Protein AF-A0A956LJT6-F1 (afdb_monomer)

Foldseek 3Di:
DDDDQVQLLQFQDWDWACDPVNPDHTDTGGNCSPVVVVVVLVVQCVVPVEAQEAEQEDFASSLLNSLLCVCVSVVRHRHPHAYFYERWQHAQFWLPAQQVVVVVVSCVVRVNLVRLVVAPPSVVCVNTVNCSQVSSCVVGVRYAYEYEFELQQQPNLCVRHVVPDPDDDSVNSSVSSVVRVVRSCVSQVVGQRYEYQYAHDDPPPSRGTCPPPDVPNSAAVVVRDTPVNLVVLSPDPDTRYYHHHDD

Radius of gyration: 18.09 Å; Cα contacts (8 Å, |Δi|>4): 466; chains: 1; bounding box: 52×36×56 Å

Secondary structure (DSSP, 8-state):
----SSSTT---EEEEE--TTSSS--EEEEE-HHHHHHHHHHHHHHH-S-EEEEEEEEETHHHHHHHHHHHHHHHHS-EEEEEEEEEES-----TTTTSHHHHHHHHHHHTTHHHHTTSTTHHHHHH-GGGHHHHHHHH-TTSEEEEE--TT--SHHHHHHTTTSTT--HHHHHHHHHHHHHHHHHHHTT-TTEEEEE----TGGGG--TTSS--TT--BGGGTB-HHHHHHHHTSSSPP--EE---

Nearest PDB structures (foldseek):
  7owl-assembly1_B  TM=3.197E-01  e=8.336E-01  Candidatus Odinarchaeum yellowstonii
  4jgb-assembly1_A  TM=2.823E-01  e=3.560E-01  Burkholderia pseudomallei K96243
  6pk5-assembly1_B  TM=3.480E-01  e=1.356E+00  Methanotorris igneus
  7owe-assembly2_C  TM=2.968E-01  e=1.000E+00  Candidatus Odinarchaeum yellowstonii
  6fvj-assembly5_E  TM=3.262E-01  e=1.063E+00  Mycobacterium tuberculosis

Structure (mmCIF, N/CA/C/O backbone):
data_AF-A0A956LJT6-F1
#
_entry.id   AF-A0A956LJT6-F1
#
loop_
_atom_site.group_PDB
_atom_site.id
_atom_site.type_symbol
_atom_site.label_atom_id
_atom_site.label_alt_id
_atom_site.label_comp_id
_atom_site.label_asym_id
_atom_site.label_entity_id
_atom_site.label_seq_id
_atom_site.pdbx_PDB_ins_code
_atom_site.Cartn_x
_atom_site.Cartn_y
_atom_site.Cartn_z
_atom_site.occupancy
_atom_site.B_iso_or_equiv
_atom_site.auth_seq_id
_atom_site.auth_comp_id
_atom_site.auth_asym_id
_atom_site.auth_atom_id
_atom_site.pdbx_PDB_model_num
ATOM 1 N N . ILE A 1 1 ? -11.716 -9.965 -3.438 1.00 90.56 1 ILE A N 1
ATOM 2 C CA . ILE A 1 1 ? -12.127 -9.956 -4.867 1.00 90.56 1 ILE A CA 1
ATOM 3 C C . ILE A 1 1 ? -11.015 -10.640 -5.659 1.00 90.56 1 ILE A C 1
ATOM 5 O O . ILE A 1 1 ? -9.868 -10.324 -5.372 1.00 90.56 1 ILE A O 1
ATOM 9 N N . PRO A 1 2 ? -11.285 -11.623 -6.543 1.00 93.81 2 PRO A N 1
ATOM 10 C CA . PRO A 1 2 ? -10.223 -12.301 -7.292 1.00 93.81 2 PRO A CA 1
ATOM 11 C C . PRO A 1 2 ? -9.382 -11.314 -8.107 1.00 93.81 2 PRO A C 1
ATOM 13 O O . PRO A 1 2 ? -9.935 -10.413 -8.73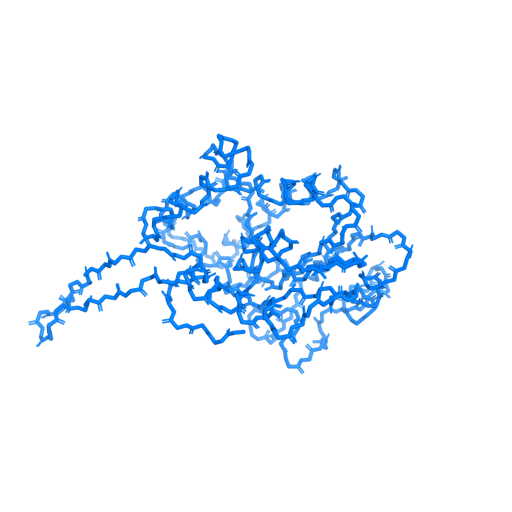6 1.00 93.81 2 PRO A O 1
ATOM 16 N N . TYR A 1 3 ? -8.063 -11.490 -8.105 1.00 95.25 3 TYR A N 1
ATOM 17 C CA . TYR A 1 3 ? -7.148 -10.641 -8.862 1.00 95.25 3 TYR A CA 1
ATOM 18 C C . TYR A 1 3 ? -6.894 -11.237 -10.250 1.00 95.25 3 TYR A C 1
ATOM 20 O O . TYR A 1 3 ? -6.279 -12.294 -10.374 1.00 95.25 3 TYR A O 1
ATOM 28 N N . CYS A 1 4 ? -7.406 -10.579 -11.291 1.00 93.75 4 CYS A N 1
ATOM 29 C CA . CYS A 1 4 ? -7.321 -11.049 -12.679 1.00 93.75 4 CYS A CA 1
ATOM 30 C C . CYS A 1 4 ? -6.911 -9.956 -13.679 1.00 93.75 4 CYS A C 1
ATOM 32 O O . CYS A 1 4 ? -6.969 -10.174 -14.884 1.00 93.75 4 CYS A O 1
ATOM 34 N N . THR A 1 5 ? -6.500 -8.784 -13.199 1.00 95.75 5 THR A N 1
ATOM 35 C CA . THR A 1 5 ? -6.320 -7.580 -14.025 1.00 95.75 5 THR A CA 1
ATOM 36 C C . THR A 1 5 ? -4.872 -7.116 -14.136 1.00 95.75 5 THR A C 1
ATOM 38 O O . THR A 1 5 ? -4.590 -6.209 -14.906 1.00 95.75 5 THR A O 1
ATOM 41 N N . GLY A 1 6 ? -3.923 -7.748 -13.432 1.00 94.88 6 GLY A N 1
ATOM 42 C CA . GLY A 1 6 ? -2.487 -7.464 -13.594 1.00 94.88 6 GLY A CA 1
ATOM 43 C C . GLY A 1 6 ? -2.064 -6.028 -13.246 1.00 94.88 6 GLY A C 1
ATOM 44 O O . GLY A 1 6 ? -0.997 -5.594 -13.663 1.00 94.88 6 GLY A O 1
ATOM 45 N N . ASP A 1 7 ? -2.913 -5.298 -12.525 1.00 96.50 7 ASP A N 1
ATOM 46 C CA . ASP A 1 7 ? -2.820 -3.866 -12.233 1.00 96.50 7 ASP A CA 1
ATOM 47 C C . ASP A 1 7 ? -3.178 -3.528 -10.780 1.00 96.50 7 ASP A C 1
ATOM 49 O O . ASP A 1 7 ? -3.655 -2.439 -10.484 1.00 96.50 7 ASP A O 1
ATOM 53 N N . VAL A 1 8 ? -3.039 -4.498 -9.873 1.00 95.75 8 VAL A N 1
ATOM 54 C CA . VAL A 1 8 ? -3.177 -4.275 -8.428 1.00 95.75 8 VAL A CA 1
ATOM 55 C C . VAL A 1 8 ? -4.590 -3.797 -8.039 1.00 95.75 8 VAL A C 1
ATOM 57 O O . VAL A 1 8 ? -4.782 -3.152 -7.021 1.00 95.75 8 VAL A O 1
ATOM 60 N N . HIS A 1 9 ? -5.614 -4.153 -8.827 1.00 97.00 9 HIS A N 1
ATOM 61 C CA . HIS A 1 9 ? -7.004 -3.692 -8.669 1.00 97.00 9 HIS A CA 1
ATOM 62 C C . HIS A 1 9 ? -7.216 -2.193 -8.937 1.00 97.00 9 HIS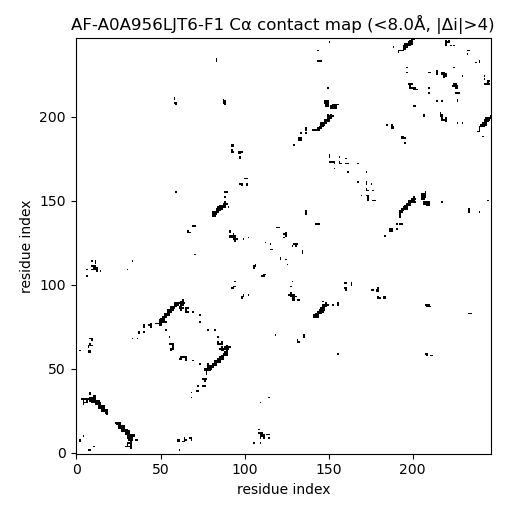 A C 1
ATOM 64 O O . HIS A 1 9 ? -8.250 -1.648 -8.554 1.00 97.00 9 HIS A O 1
ATOM 70 N N . THR A 1 10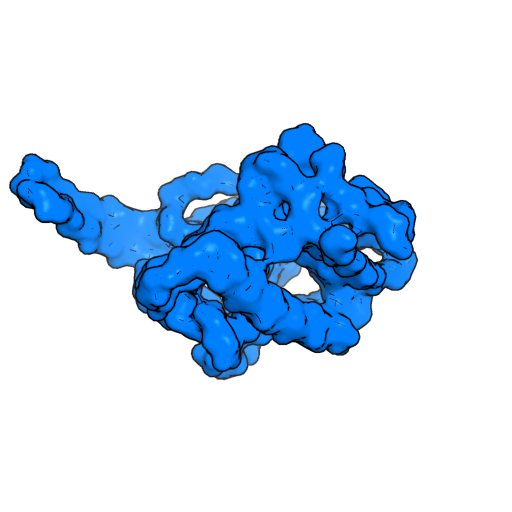 ? -6.278 -1.514 -9.596 1.00 94.25 10 THR A N 1
ATOM 71 C CA . THR A 1 10 ? -6.297 -0.050 -9.738 1.00 94.25 10 THR A CA 1
ATOM 72 C C . THR A 1 10 ? -6.055 0.424 -11.161 1.00 94.25 10 THR A C 1
ATOM 74 O O . THR A 1 10 ? -5.941 1.618 -11.364 1.00 94.25 10 THR A O 1
ATOM 77 N N . GLY A 1 11 ? -5.977 -0.456 -12.159 1.00 95.56 11 GLY A N 1
ATOM 78 C CA . GLY A 1 11 ? -5.758 -0.038 -13.543 1.00 95.56 11 GLY A CA 1
ATOM 79 C C . GLY A 1 11 ? -7.031 0.362 -14.283 1.00 95.56 11 GLY A C 1
ATOM 80 O O . GLY A 1 11 ? -8.140 -0.088 -13.965 1.00 95.56 11 GLY A O 1
ATOM 81 N N . ASN A 1 12 ? -6.836 1.201 -15.301 1.00 96.38 12 ASN A N 1
ATOM 82 C CA . ASN A 1 12 ? -7.826 1.559 -16.313 1.00 96.38 12 ASN A CA 1
ATOM 83 C C . ASN A 1 12 ? -7.145 1.752 -17.682 1.00 96.38 12 ASN A C 1
ATOM 85 O O . ASN A 1 12 ? -7.159 2.831 -18.274 1.00 96.38 12 ASN A O 1
ATOM 89 N N . ALA A 1 13 ? -6.502 0.694 -18.172 1.00 97.12 13 ALA A N 1
ATOM 90 C CA . ALA A 1 13 ? -5.755 0.694 -19.423 1.00 97.12 13 ALA A CA 1
ATOM 91 C C . ALA A 1 13 ? -6.005 -0.574 -20.250 1.00 97.12 13 ALA A C 1
ATOM 93 O O . ALA A 1 13 ? -6.296 -1.647 -19.724 1.00 97.12 13 ALA A O 1
ATOM 94 N N . ALA A 1 14 ? -5.815 -0.453 -21.561 1.00 96.12 14 ALA A N 1
ATOM 95 C CA . ALA A 1 14 ? -5.652 -1.584 -22.464 1.00 96.12 14 ALA A CA 1
ATOM 96 C C . ALA A 1 14 ? -4.222 -1.558 -23.006 1.00 96.12 14 ALA A C 1
ATOM 98 O O . ALA A 1 14 ? -3.755 -0.509 -23.455 1.00 96.12 14 ALA A O 1
ATOM 99 N N . ALA A 1 15 ? -3.538 -2.697 -22.967 1.00 95.06 15 ALA A N 1
ATOM 100 C CA . ALA A 1 15 ? -2.166 -2.830 -23.438 1.00 95.06 15 ALA A CA 1
ATOM 101 C C . ALA A 1 15 ? -2.030 -4.031 -24.376 1.00 95.06 15 ALA A C 1
ATOM 103 O O . ALA A 1 15 ? -2.687 -5.055 -24.195 1.00 95.06 15 ALA A O 1
ATOM 104 N N . THR A 1 16 ? -1.148 -3.905 -25.363 1.00 96.06 16 THR A N 1
ATOM 105 C CA . THR A 1 16 ? -0.728 -5.016 -26.219 1.00 96.06 16 THR A CA 1
ATOM 106 C C . THR A 1 16 ? 0.698 -5.397 -25.850 1.00 96.06 16 THR A C 1
ATOM 108 O O . THR A 1 16 ? 1.611 -4.579 -25.960 1.00 96.06 16 THR A O 1
ATOM 111 N N . TYR A 1 17 ? 0.886 -6.636 -25.409 1.00 93.56 17 TYR A N 1
ATOM 112 C CA . TYR A 1 17 ? 2.188 -7.204 -25.086 1.00 93.56 17 TYR A CA 1
ATOM 113 C C . TYR A 1 17 ? 2.664 -8.067 -26.244 1.00 93.56 17 TYR A C 1
ATOM 115 O O . TYR A 1 17 ? 2.064 -9.100 -26.536 1.00 93.56 17 TYR A O 1
ATOM 123 N N . ALA A 1 18 ? 3.741 -7.634 -26.896 1.00 95.19 18 ALA A N 1
ATOM 124 C CA . ALA A 1 18 ? 4.347 -8.406 -27.969 1.00 95.19 18 ALA A CA 1
ATOM 125 C C . ALA A 1 18 ? 4.894 -9.733 -27.436 1.00 95.19 18 ALA A C 1
ATOM 127 O O . ALA A 1 18 ? 5.517 -9.752 -26.369 1.00 95.19 18 ALA A O 1
ATOM 128 N N . ASP A 1 19 ? 4.696 -10.818 -28.184 1.00 92.19 19 ASP A N 1
ATOM 129 C CA . ASP A 1 19 ? 5.360 -12.079 -27.863 1.00 92.19 19 ASP A CA 1
ATOM 130 C C . ASP A 1 19 ? 6.877 -11.918 -28.074 1.00 92.19 19 ASP A C 1
ATOM 132 O O . ASP A 1 19 ? 7.310 -11.667 -29.207 1.00 92.19 19 ASP A O 1
ATOM 136 N N . PRO A 1 20 ? 7.705 -12.051 -27.020 1.00 91.25 20 PRO A N 1
ATOM 137 C CA . PRO A 1 20 ? 9.148 -11.876 -27.137 1.00 91.25 20 PRO A CA 1
ATOM 138 C C . PRO A 1 20 ? 9.796 -12.824 -28.154 1.00 91.25 20 PRO A C 1
ATOM 140 O O . PRO A 1 20 ? 10.797 -12.448 -28.768 1.00 91.25 20 PRO A O 1
ATOM 143 N N . ASP A 1 21 ? 9.226 -14.015 -28.364 1.00 93.81 21 ASP A N 1
ATOM 144 C CA . ASP A 1 21 ? 9.777 -15.012 -29.284 1.00 93.81 21 ASP A CA 1
ATOM 145 C C . ASP A 1 21 ? 9.135 -14.973 -30.686 1.00 93.81 21 ASP A C 1
ATOM 147 O O . ASP A 1 21 ? 9.594 -15.678 -31.591 1.00 93.81 21 ASP A O 1
ATOM 151 N N . MET A 1 22 ? 8.110 -14.135 -30.894 1.00 90.38 22 MET A N 1
ATOM 152 C CA . MET A 1 22 ? 7.321 -14.028 -32.135 1.00 90.38 22 MET A CA 1
ATOM 153 C C . MET A 1 22 ? 6.755 -15.376 -32.638 1.00 90.38 22 MET A C 1
ATOM 155 O O . MET A 1 22 ? 6.627 -15.599 -33.847 1.00 90.38 22 MET A O 1
ATOM 159 N N . GLN A 1 23 ? 6.464 -16.298 -31.724 1.00 95.19 23 GLN A N 1
ATOM 160 C CA . GLN A 1 23 ? 5.870 -17.610 -31.978 1.00 95.19 23 GLN A CA 1
ATOM 161 C C . GLN A 1 23 ? 4.342 -17.589 -31.853 1.00 95.19 23 GLN A C 1
ATOM 163 O O . GLN A 1 23 ? 3.660 -18.276 -32.617 1.00 95.19 23 GLN A O 1
ATOM 168 N N . ASP A 1 24 ? 3.820 -16.781 -30.937 1.00 94.12 24 ASP A N 1
ATOM 169 C CA . ASP A 1 24 ? 2.405 -16.599 -30.644 1.00 94.12 24 ASP A CA 1
ATOM 170 C C . ASP A 1 24 ? 1.942 -15.166 -30.991 1.00 94.12 24 ASP A C 1
ATOM 172 O O . ASP A 1 24 ? 2.761 -14.259 -31.163 1.00 94.12 24 ASP A O 1
ATOM 176 N N . PRO A 1 25 ? 0.626 -14.931 -31.157 1.00 94.62 25 PRO A N 1
ATOM 177 C CA . PRO A 1 25 ? 0.092 -13.583 -31.327 1.00 94.62 25 PRO A CA 1
ATOM 178 C C . PRO A 1 25 ? 0.358 -12.699 -30.105 1.00 94.62 25 PRO A C 1
ATOM 180 O O . PRO A 1 25 ? 0.320 -13.182 -28.972 1.00 94.62 25 PRO A O 1
ATOM 183 N N . ASP A 1 26 ? 0.510 -11.394 -30.339 1.00 95.44 26 ASP A N 1
ATOM 184 C CA . ASP A 1 26 ? 0.573 -10.400 -29.268 1.00 95.44 26 ASP A CA 1
ATOM 185 C C . ASP A 1 26 ? -0.639 -10.524 -28.327 1.00 95.44 26 ASP A C 1
ATOM 187 O O . ASP A 1 26 ? -1.787 -10.693 -28.756 1.00 95.44 26 ASP A O 1
ATOM 191 N N . LEU A 1 27 ? -0.381 -10.417 -27.025 1.00 94.25 27 LEU A N 1
ATOM 192 C CA . LEU A 1 27 ? -1.400 -10.489 -25.991 1.00 94.25 27 LEU A CA 1
ATOM 193 C C . LEU A 1 27 ? -2.035 -9.112 -25.791 1.00 94.25 27 LEU A C 1
ATOM 195 O O . LEU A 1 27 ? -1.437 -8.220 -25.191 1.00 94.25 27 LEU A O 1
ATOM 199 N N . GLU A 1 28 ? -3.279 -8.954 -26.234 1.00 95.38 28 GLU A N 1
ATOM 200 C CA . GLU A 1 28 ? -4.126 -7.849 -25.784 1.00 95.38 28 GLU A CA 1
ATOM 201 C C . GLU A 1 28 ? -4.627 -8.124 -24.362 1.00 95.38 28 GLU A C 1
ATOM 203 O O . GLU A 1 28 ? -5.285 -9.134 -24.099 1.00 95.38 28 GLU A O 1
ATOM 208 N N . TYR A 1 29 ? -4.326 -7.217 -23.437 1.00 95.56 29 TYR A N 1
ATOM 209 C CA . TYR A 1 29 ? -4.656 -7.354 -22.026 1.00 95.56 29 TYR A CA 1
ATOM 210 C C . TYR A 1 29 ? -5.391 -6.119 -21.500 1.00 95.56 29 TYR A C 1
ATOM 212 O O . TYR A 1 29 ? -5.070 -4.982 -21.849 1.00 95.56 29 TYR A O 1
ATOM 220 N N . GLN A 1 30 ? -6.395 -6.354 -20.652 1.00 96.56 30 GLN A N 1
ATOM 221 C CA . GLN A 1 30 ? -7.214 -5.309 -20.038 1.00 96.56 30 GLN A CA 1
ATOM 222 C C . GLN A 1 30 ? -6.831 -5.150 -18.566 1.00 96.56 30 GLN A C 1
ATOM 224 O O . GLN A 1 30 ? -7.178 -5.981 -17.722 1.00 96.56 30 GLN A O 1
ATOM 229 N N . HIS A 1 31 ? -6.151 -4.051 -18.264 1.00 97.50 31 HIS A N 1
ATOM 230 C CA . HIS A 1 31 ? -5.923 -3.569 -16.908 1.00 97.50 31 HIS A CA 1
ATOM 231 C C . HIS A 1 31 ? -7.161 -2.790 -16.462 1.00 97.50 31 HIS A C 1
ATOM 233 O O . HIS A 1 31 ? -7.229 -1.573 -16.604 1.00 97.50 31 HIS A O 1
ATOM 239 N N . ALA A 1 32 ? -8.187 -3.520 -16.022 1.00 96.69 32 ALA A N 1
ATOM 240 C CA . ALA A 1 32 ? -9.499 -2.982 -15.657 1.00 96.69 32 ALA A CA 1
ATOM 241 C C . ALA A 1 32 ? -9.808 -3.119 -14.155 1.00 96.69 32 ALA A C 1
ATOM 243 O O . ALA A 1 32 ? -10.969 -3.257 -13.763 1.00 96.69 32 ALA A O 1
ATOM 244 N N . GLY A 1 33 ? -8.777 -3.138 -13.311 1.00 97.19 33 GLY A N 1
ATOM 245 C CA . GLY A 1 33 ? -8.881 -3.343 -11.871 1.00 97.19 33 GLY A CA 1
ATOM 246 C C . GLY A 1 33 ? -9.840 -2.364 -11.205 1.00 97.19 33 GLY A C 1
ATOM 247 O O . GLY A 1 33 ? -10.753 -2.803 -10.506 1.00 97.19 33 GLY A O 1
ATOM 248 N N . HIS A 1 34 ? -9.701 -1.067 -11.492 1.00 95.50 34 HIS A N 1
ATOM 249 C CA . HIS A 1 34 ? -10.567 -0.046 -10.902 1.00 95.50 34 HIS A CA 1
ATOM 250 C C . HIS A 1 34 ? -12.024 -0.206 -11.349 1.00 95.50 34 HIS A C 1
ATOM 252 O O . HIS A 1 34 ? -12.929 -0.231 -10.520 1.00 95.50 34 HIS A O 1
ATOM 258 N N . ASN A 1 35 ? -12.266 -0.424 -12.645 1.00 95.81 35 ASN A N 1
ATOM 259 C CA . ASN A 1 35 ? -13.621 -0.640 -13.167 1.00 95.81 35 ASN A CA 1
ATOM 260 C C . ASN A 1 35 ? -14.283 -1.882 -12.546 1.00 95.81 35 ASN A C 1
ATOM 262 O O . ASN A 1 35 ? -15.471 -1.863 -12.226 1.00 95.81 35 ASN A O 1
ATOM 266 N N . ASN A 1 36 ? -13.512 -2.952 -12.326 1.00 97.31 36 ASN A N 1
ATOM 267 C CA . ASN A 1 36 ? -13.997 -4.143 -11.632 1.00 97.31 36 ASN A CA 1
ATOM 268 C C . ASN A 1 36 ? -14.344 -3.847 -10.167 1.00 97.31 36 ASN A C 1
ATOM 270 O O . ASN A 1 36 ? -15.361 -4.340 -9.679 1.00 97.31 36 ASN A O 1
ATOM 274 N N . MET A 1 37 ? -13.531 -3.045 -9.472 1.00 97.50 37 MET A N 1
ATOM 275 C CA . MET A 1 37 ? -13.822 -2.609 -8.104 1.00 97.50 37 MET A CA 1
ATOM 276 C C . MET A 1 37 ? -15.095 -1.764 -8.050 1.00 97.50 37 MET A C 1
ATOM 278 O O . MET A 1 37 ? -15.967 -2.075 -7.246 1.00 97.50 37 MET A O 1
ATOM 282 N N . MET A 1 38 ? -15.268 -0.793 -8.952 1.00 97.25 38 MET A N 1
ATOM 283 C CA . MET A 1 38 ? -16.483 0.031 -9.018 1.00 97.25 38 MET A CA 1
ATOM 284 C C . MET A 1 38 ? -17.741 -0.798 -9.298 1.00 97.25 38 MET A C 1
ATOM 286 O O . MET A 1 38 ? -18.755 -0.600 -8.640 1.00 97.25 38 MET A O 1
ATOM 290 N N . ALA A 1 39 ? -17.671 -1.799 -10.181 1.00 97.88 39 ALA A N 1
ATOM 291 C CA . ALA A 1 39 ? -18.795 -2.711 -10.409 1.00 97.88 39 ALA A CA 1
ATOM 292 C C . ALA A 1 39 ? -19.158 -3.537 -9.157 1.00 97.88 39 ALA A C 1
ATOM 294 O O . ALA A 1 39 ? -20.331 -3.836 -8.920 1.00 97.88 39 ALA A O 1
ATOM 295 N N . VAL A 1 40 ? -18.164 -3.916 -8.343 1.00 97.25 40 VAL A N 1
ATOM 296 C CA . VAL A 1 40 ? -18.410 -4.559 -7.043 1.00 97.25 40 VAL A CA 1
ATOM 297 C C . VAL A 1 40 ? -19.015 -3.564 -6.053 1.00 97.25 40 VAL A C 1
ATOM 299 O O . VAL A 1 40 ? -19.960 -3.931 -5.357 1.00 97.25 40 VAL A O 1
ATOM 302 N N . THR A 1 41 ? -18.529 -2.323 -6.012 1.00 97.31 41 THR A N 1
ATOM 303 C CA . THR A 1 41 ? -19.073 -1.250 -5.167 1.00 97.31 41 THR A CA 1
ATOM 304 C C . THR A 1 41 ? -20.537 -0.965 -5.498 1.00 97.31 41 THR A C 1
ATOM 306 O O . THR A 1 41 ? -21.365 -0.976 -4.592 1.00 97.31 41 THR A O 1
ATOM 309 N N . ASP A 1 42 ? -20.889 -0.831 -6.780 1.00 98.12 42 ASP A N 1
ATOM 310 C CA . ASP A 1 42 ? -22.273 -0.660 -7.245 1.00 98.12 42 ASP A CA 1
ATOM 311 C C . ASP A 1 42 ? -23.175 -1.808 -6.771 1.00 98.12 42 ASP A C 1
ATOM 313 O O . ASP A 1 42 ? -24.305 -1.606 -6.319 1.00 98.12 42 ASP A O 1
ATOM 317 N N . TRP A 1 43 ? -22.675 -3.043 -6.867 1.00 98.06 43 TRP A N 1
ATOM 318 C CA . TRP A 1 43 ? -23.416 -4.212 -6.410 1.00 98.06 43 TRP A CA 1
ATOM 319 C C . TRP A 1 43 ? -23.598 -4.221 -4.889 1.00 98.06 43 TRP A C 1
ATOM 321 O O . TRP A 1 43 ? -24.679 -4.578 -4.415 1.00 98.06 43 TRP A O 1
ATOM 331 N N . LEU A 1 44 ? -22.567 -3.839 -4.131 1.00 97.62 44 LEU A N 1
ATOM 332 C CA . LEU A 1 44 ? -22.618 -3.741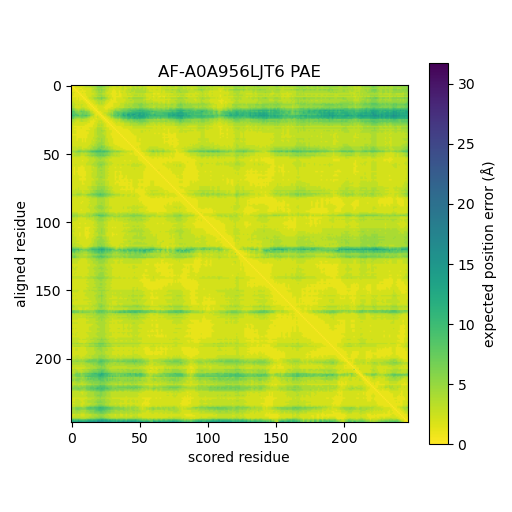 -2.673 1.00 97.62 44 LEU A CA 1
ATOM 333 C C . LEU A 1 44 ? -23.605 -2.661 -2.223 1.00 97.62 44 LEU A C 1
ATOM 335 O O . LEU A 1 44 ? -24.439 -2.959 -1.373 1.00 97.62 44 LEU A O 1
ATOM 339 N N . ASP A 1 45 ? -23.570 -1.475 -2.829 1.00 97.25 45 ASP A N 1
ATOM 340 C CA . ASP A 1 45 ? -24.487 -0.368 -2.527 1.00 97.25 45 ASP A CA 1
ATOM 341 C C . ASP A 1 45 ? -25.950 -0.769 -2.775 1.00 97.25 45 ASP A C 1
ATOM 343 O O . ASP A 1 45 ? -26.820 -0.641 -1.911 1.00 97.25 45 ASP A O 1
ATOM 347 N N . TRP A 1 46 ? -26.219 -1.397 -3.925 1.00 97.25 46 TRP A N 1
ATOM 348 C CA . TRP A 1 46 ? -27.544 -1.937 -4.226 1.00 97.25 46 TRP A CA 1
ATOM 349 C C . TRP A 1 46 ? -27.982 -3.028 -3.237 1.00 97.25 46 TRP A C 1
ATOM 351 O O . TRP A 1 46 ? -29.163 -3.136 -2.886 1.00 97.25 46 TRP A O 1
ATOM 361 N N . ARG A 1 47 ? -27.048 -3.890 -2.819 1.00 97.81 47 ARG A N 1
ATOM 362 C CA . ARG A 1 47 ? -27.346 -5.053 -1.980 1.00 97.81 47 ARG A CA 1
ATOM 363 C C . ARG A 1 47 ? -27.546 -4.685 -0.514 1.00 97.81 47 ARG A C 1
ATOM 365 O O . ARG A 1 47 ? -28.363 -5.336 0.149 1.00 97.81 47 ARG A O 1
ATOM 372 N N . PHE A 1 48 ? -26.803 -3.696 -0.031 1.00 96.75 48 PHE A N 1
ATOM 373 C CA . PHE A 1 48 ? -26.726 -3.278 1.362 1.00 96.75 48 PHE A CA 1
ATOM 374 C C . PHE A 1 48 ? -27.040 -1.782 1.469 1.00 96.75 48 PHE A C 1
ATOM 376 O O . PHE A 1 48 ? -26.129 -0.963 1.487 1.00 96.75 48 PHE A O 1
ATOM 383 N N . PRO A 1 49 ? -28.331 -1.421 1.603 1.00 94.31 49 PRO A N 1
ATOM 384 C CA . PRO A 1 49 ? -28.747 -0.023 1.719 1.00 94.31 49 PRO A CA 1
ATOM 385 C C . PRO A 1 49 ? -28.162 0.711 2.929 1.00 94.31 49 PRO A C 1
ATOM 387 O O . PRO A 1 49 ? -28.258 1.930 2.993 1.00 94.31 49 PRO A O 1
ATOM 390 N N . GLU A 1 50 ? -27.634 -0.021 3.910 1.00 97.31 50 GLU A N 1
ATOM 391 C CA . GLU A 1 50 ? -26.938 0.497 5.081 1.00 97.31 50 GLU A CA 1
ATOM 392 C C . GLU A 1 50 ? -25.837 -0.492 5.481 1.00 97.31 50 GLU A C 1
ATOM 394 O O . GLU A 1 50 ? -26.071 -1.706 5.534 1.00 97.31 50 GLU A O 1
ATOM 399 N N . ILE A 1 51 ? -24.648 0.035 5.766 1.00 97.81 51 ILE A N 1
ATOM 400 C CA . ILE A 1 51 ? -23.469 -0.720 6.183 1.00 97.81 51 ILE A CA 1
ATOM 401 C C . ILE A 1 51 ? -22.995 -0.143 7.524 1.00 97.81 51 ILE A C 1
ATOM 403 O O . ILE A 1 51 ? -22.438 0.949 7.552 1.00 97.81 51 ILE A O 1
ATOM 407 N N . PRO A 1 52 ? -23.201 -0.837 8.656 1.00 97.25 52 PRO A N 1
ATOM 408 C CA . PRO A 1 52 ? -22.760 -0.320 9.951 1.00 97.25 52 PRO A CA 1
ATOM 409 C C . PRO A 1 52 ? -21.242 -0.145 10.024 1.00 97.25 52 PRO A C 1
ATOM 411 O O . PRO A 1 52 ? -20.758 0.838 10.568 1.00 97.25 52 PRO A O 1
ATOM 414 N N . GLU A 1 53 ? -20.494 -1.082 9.443 1.00 97.69 53 GLU A N 1
ATOM 415 C CA . GLU A 1 53 ? -19.034 -1.077 9.432 1.00 97.69 53 GLU A CA 1
ATOM 416 C C . GLU A 1 53 ? -18.532 -1.594 8.087 1.00 97.69 53 GLU A C 1
ATOM 418 O O . GLU A 1 53 ? -19.058 -2.574 7.549 1.00 97.69 53 GLU A O 1
ATOM 423 N N . MET A 1 54 ? -17.504 -0.947 7.545 1.00 98.25 54 MET A N 1
ATOM 424 C CA . MET A 1 54 ? -16.838 -1.384 6.322 1.00 98.25 54 MET A CA 1
ATOM 425 C C . MET A 1 54 ? -15.429 -1.839 6.666 1.00 98.25 54 MET A C 1
ATOM 427 O O . MET A 1 54 ? -14.653 -1.045 7.170 1.00 98.25 54 MET A O 1
ATOM 431 N N . PHE A 1 55 ? -15.068 -3.080 6.349 1.00 98.50 55 PHE A N 1
ATOM 432 C CA . PHE A 1 55 ? -13.682 -3.535 6.433 1.00 98.50 55 PHE A CA 1
ATOM 433 C C . PHE A 1 55 ? -13.158 -3.866 5.042 1.00 98.50 55 PHE A C 1
ATOM 435 O O . PHE A 1 55 ? -13.677 -4.764 4.372 1.00 98.50 55 PHE A O 1
ATOM 442 N N . LEU A 1 56 ? -12.129 -3.140 4.612 1.00 98.44 56 LEU A N 1
ATOM 443 C CA . LEU A 1 56 ? -11.438 -3.374 3.355 1.00 98.44 56 LEU A CA 1
ATOM 444 C C . LEU A 1 56 ? -10.026 -3.885 3.644 1.00 98.44 56 LEU A C 1
ATOM 446 O O . LEU A 1 56 ? -9.269 -3.298 4.408 1.00 98.44 56 LEU A O 1
ATOM 450 N N . THR A 1 57 ? -9.668 -5.011 3.037 1.00 98.19 57 THR A N 1
ATOM 451 C CA . THR A 1 57 ? -8.353 -5.623 3.218 1.00 98.19 57 THR A CA 1
ATOM 452 C C . THR A 1 57 ? -7.934 -6.381 1.969 1.00 98.19 57 THR A C 1
ATOM 454 O O . THR A 1 57 ? -8.764 -6.795 1.151 1.00 98.19 57 THR A O 1
ATOM 457 N N . GLY A 1 58 ? -6.634 -6.591 1.842 1.00 97.44 58 GLY A N 1
ATOM 458 C CA . GLY A 1 58 ? -6.036 -7.477 0.867 1.00 97.44 58 GLY A CA 1
ATOM 459 C C . GLY A 1 58 ? -4.570 -7.708 1.200 1.00 97.44 58 GLY A C 1
ATOM 460 O O . GLY A 1 58 ? -3.971 -6.939 1.944 1.00 97.44 58 GLY A O 1
ATOM 461 N N . CYS A 1 59 ? -4.013 -8.774 0.632 1.00 97.12 59 CYS A N 1
ATOM 462 C CA . CYS A 1 59 ? -2.606 -9.129 0.770 1.00 97.12 59 CYS A CA 1
ATOM 463 C C . CYS A 1 59 ? -1.861 -8.831 -0.537 1.00 97.12 59 CYS A C 1
ATOM 465 O O . CYS A 1 59 ? -2.409 -9.070 -1.621 1.00 97.12 59 CYS A O 1
ATOM 467 N N . SER A 1 60 ? -0.615 -8.359 -0.454 1.00 97.69 60 SER A N 1
ATOM 468 C CA . SER A 1 60 ? 0.250 -8.098 -1.608 1.00 97.69 60 SER A CA 1
ATOM 469 C C . SER A 1 60 ? -0.347 -7.025 -2.523 1.00 97.69 60 SER A C 1
ATOM 471 O O . SER A 1 60 ? -0.744 -5.952 -2.070 1.00 97.69 60 SER A O 1
ATOM 473 N N . ALA A 1 61 ? -0.517 -7.341 -3.808 1.00 97.50 61 ALA A N 1
ATOM 474 C CA . ALA A 1 61 ? -1.269 -6.527 -4.748 1.00 97.50 61 ALA A CA 1
ATOM 475 C C . ALA A 1 61 ? -2.689 -6.178 -4.243 1.00 97.50 61 ALA A C 1
ATOM 477 O O . ALA A 1 61 ? -3.203 -5.095 -4.499 1.00 97.50 61 ALA A O 1
ATOM 478 N N . GLY A 1 62 ? -3.329 -7.065 -3.477 1.00 98.00 62 GLY A N 1
ATOM 479 C CA . GLY A 1 62 ? -4.610 -6.761 -2.843 1.00 98.00 62 GLY A CA 1
ATOM 480 C C . GLY A 1 62 ? -4.503 -5.696 -1.747 1.00 98.00 62 GLY A C 1
ATOM 481 O O . GLY A 1 62 ? -5.453 -4.945 -1.556 1.00 98.00 62 GLY A O 1
ATOM 482 N N . GLY A 1 63 ? -3.368 -5.615 -1.049 1.00 98.25 63 GLY A N 1
ATOM 483 C CA . GLY A 1 63 ? -3.104 -4.613 -0.016 1.00 98.25 63 GLY A CA 1
ATOM 484 C C . GLY A 1 63 ? -2.982 -3.215 -0.617 1.00 98.25 63 GLY A C 1
ATOM 485 O O . GLY A 1 63 ? -3.752 -2.322 -0.265 1.00 98.25 63 GLY A O 1
ATOM 486 N N . ALA A 1 64 ? -2.133 -3.049 -1.633 1.00 98.06 64 ALA A N 1
ATOM 487 C CA . ALA A 1 64 ? -2.028 -1.783 -2.362 1.00 98.06 64 ALA A CA 1
ATOM 488 C C . ALA A 1 64 ? -3.360 -1.401 -3.031 1.00 98.06 64 ALA A C 1
ATOM 490 O O . ALA A 1 64 ? -3.813 -0.261 -2.928 1.00 98.06 64 ALA A O 1
ATOM 491 N N . GLY A 1 65 ? -4.045 -2.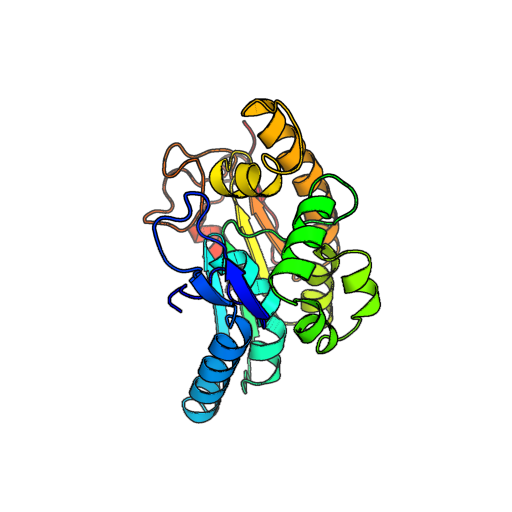376 -3.638 1.00 97.69 65 GLY A N 1
ATOM 492 C CA . GLY A 1 65 ? -5.365 -2.172 -4.228 1.00 97.69 65 GLY A CA 1
ATOM 493 C C . GLY A 1 65 ? -6.428 -1.749 -3.218 1.00 97.69 65 GLY A C 1
ATOM 494 O O . GLY A 1 65 ? -7.295 -0.943 -3.555 1.00 97.69 65 GLY A O 1
ATOM 495 N N . SER A 1 66 ? -6.356 -2.257 -1.984 1.00 98.12 66 SER A N 1
ATOM 496 C CA . SER A 1 66 ? -7.272 -1.881 -0.906 1.00 98.12 66 SER A CA 1
ATOM 497 C C . SER A 1 66 ? -7.118 -0.412 -0.516 1.00 98.12 66 SER A C 1
ATOM 499 O O . SER A 1 66 ? -8.124 0.283 -0.422 1.00 98.12 66 SER A O 1
ATOM 501 N N . LEU A 1 67 ? -5.883 0.085 -0.394 1.00 98.12 67 LEU A N 1
ATOM 502 C CA . LEU A 1 67 ? -5.610 1.488 -0.083 1.00 98.12 67 LEU A CA 1
ATOM 503 C C . LEU A 1 67 ? -6.104 2.419 -1.198 1.00 98.12 67 LEU A C 1
ATOM 505 O O . LEU A 1 67 ? -6.870 3.342 -0.937 1.00 98.12 67 LEU A O 1
ATOM 509 N N . VAL A 1 68 ? -5.736 2.141 -2.454 1.00 96.62 68 VAL A N 1
ATOM 510 C CA . VAL A 1 68 ? -6.102 3.008 -3.590 1.00 96.62 68 VAL A CA 1
ATOM 511 C C . VAL A 1 68 ? -7.612 3.048 -3.823 1.00 96.62 68 VAL A C 1
ATOM 513 O O . VAL A 1 68 ? -8.156 4.092 -4.175 1.00 96.62 68 VAL A O 1
ATOM 516 N N . ASN A 1 69 ? -8.310 1.926 -3.627 1.00 97.62 69 ASN A N 1
ATOM 517 C CA . ASN A 1 69 ? -9.757 1.882 -3.828 1.00 97.62 69 ASN A CA 1
ATOM 518 C C . ASN A 1 69 ? -10.567 2.332 -2.599 1.00 97.62 69 ASN A C 1
ATOM 520 O O . ASN A 1 69 ? -11.783 2.487 -2.721 1.00 97.62 69 ASN A O 1
ATOM 524 N N . TYR A 1 70 ? -9.934 2.559 -1.440 1.00 98.44 70 TYR A N 1
ATOM 525 C CA . TYR A 1 70 ? -10.635 2.851 -0.187 1.00 98.44 70 TYR A CA 1
ATOM 526 C C . TYR A 1 70 ? -11.576 4.051 -0.311 1.00 98.44 70 TYR A C 1
ATOM 528 O O . TYR A 1 70 ? -12.753 3.936 0.027 1.00 98.44 70 TYR A O 1
ATOM 536 N N . TYR A 1 71 ? -11.091 5.164 -0.877 1.00 97.88 71 TYR A N 1
ATOM 537 C CA . TYR A 1 71 ? -11.887 6.377 -1.084 1.00 97.88 71 TYR A CA 1
ATOM 538 C C . TYR A 1 71 ? -13.184 6.111 -1.841 1.00 97.88 71 TYR A C 1
ATOM 540 O O . TYR A 1 71 ? -14.254 6.541 -1.415 1.00 97.88 71 TYR A O 1
ATOM 548 N N . PHE A 1 72 ? -13.101 5.379 -2.952 1.00 97.50 72 PHE A N 1
ATOM 549 C CA . PHE A 1 72 ? -14.253 5.134 -3.812 1.00 97.50 72 PHE A CA 1
ATOM 550 C C . PHE A 1 72 ? -15.308 4.285 -3.104 1.00 97.50 72 PHE A C 1
ATOM 552 O O . PHE A 1 72 ? -16.490 4.621 -3.138 1.00 97.50 72 PHE A O 1
ATOM 559 N N . LEU A 1 73 ? -14.884 3.220 -2.414 1.00 97.88 73 LEU A N 1
ATOM 560 C CA . LEU A 1 73 ? -15.799 2.370 -1.654 1.00 97.88 73 LEU A CA 1
ATOM 561 C C . LEU A 1 73 ? -16.415 3.145 -0.489 1.00 97.88 73 LEU A C 1
ATOM 563 O O . LEU A 1 73 ? -17.634 3.137 -0.326 1.00 97.88 73 LEU A O 1
ATOM 567 N N . ARG A 1 74 ? -15.588 3.845 0.293 1.00 98.00 74 ARG A N 1
ATOM 568 C CA . ARG A 1 74 ? -16.030 4.572 1.485 1.00 98.00 74 ARG A CA 1
ATOM 569 C C . ARG A 1 74 ? -16.978 5.728 1.167 1.00 98.00 74 ARG A C 1
ATOM 571 O O . ARG A 1 74 ? -17.877 5.991 1.965 1.00 98.00 74 ARG A O 1
ATOM 578 N N . SER A 1 75 ? -16.773 6.394 0.028 1.00 97.19 75 SER A N 1
ATOM 579 C CA . SER A 1 75 ? -17.583 7.535 -0.424 1.00 97.19 75 SER A CA 1
ATOM 580 C C . SER A 1 75 ? -18.896 7.117 -1.077 1.00 97.19 75 SER A C 1
ATOM 582 O O . SER A 1 75 ? -19.873 7.860 -1.018 1.00 97.19 75 SER A O 1
ATOM 584 N N . GLN A 1 76 ? -18.919 5.959 -1.741 1.00 97.38 76 GLN A N 1
ATOM 585 C CA . GLN A 1 76 ? -20.103 5.495 -2.459 1.00 97.38 76 GLN A CA 1
ATOM 586 C C . GLN A 1 76 ? -21.042 4.676 -1.573 1.00 97.38 76 GLN A C 1
ATOM 588 O O . GLN A 1 76 ? -22.256 4.834 -1.670 1.00 97.38 76 GLN A O 1
ATOM 593 N N . LEU A 1 77 ? -20.501 3.790 -0.736 1.00 98.12 77 LEU A N 1
ATOM 594 C CA . LEU A 1 77 ? -21.310 2.928 0.116 1.00 98.12 77 LEU A CA 1
ATOM 595 C C . LEU A 1 77 ? -21.934 3.726 1.267 1.00 98.12 77 LEU A C 1
ATOM 597 O O . LEU A 1 77 ? -21.269 4.553 1.892 1.00 98.12 77 LEU A O 1
ATOM 601 N N . ASN A 1 78 ? -23.187 3.420 1.618 1.00 97.69 78 ASN A N 1
ATOM 602 C CA . ASN A 1 78 ? -23.850 4.009 2.786 1.00 97.69 78 ASN A CA 1
ATOM 603 C C . ASN A 1 78 ? -23.324 3.419 4.111 1.00 97.69 78 ASN A C 1
ATOM 605 O O . ASN A 1 78 ? -24.024 2.665 4.796 1.00 97.69 78 ASN A O 1
ATOM 609 N N . VAL A 1 79 ? -22.073 3.739 4.453 1.00 98.12 79 VAL A N 1
ATOM 610 C CA . VAL A 1 79 ? -21.436 3.342 5.713 1.00 98.12 79 VAL A CA 1
ATOM 611 C C . VAL A 1 79 ? -21.861 4.302 6.826 1.00 98.12 79 VAL A C 1
ATOM 613 O O . VAL A 1 79 ? -21.467 5.470 6.821 1.00 98.12 79 VAL A O 1
ATOM 616 N N . THR A 1 80 ? -22.684 3.824 7.763 1.00 97.25 80 THR A N 1
ATOM 617 C CA . THR A 1 80 ? -23.278 4.647 8.834 1.00 97.25 80 THR A CA 1
ATOM 618 C C . THR A 1 80 ? -22.447 4.695 10.111 1.00 97.25 80 THR A C 1
ATOM 620 O O . THR A 1 80 ? -22.608 5.627 10.899 1.00 97.25 80 THR A O 1
ATOM 623 N N . GLY A 1 81 ? -21.566 3.717 10.315 1.00 96.44 81 GLY A N 1
ATOM 624 C CA . GLY A 1 81 ? -20.550 3.732 11.364 1.00 96.44 81 GLY A CA 1
ATOM 625 C C . GLY A 1 81 ? -19.158 3.957 10.784 1.00 96.44 81 GLY A C 1
ATOM 626 O O . GLY A 1 81 ? -18.930 4.933 10.066 1.00 96.44 81 GLY A O 1
ATOM 627 N N . ARG A 1 82 ? -18.219 3.071 11.126 1.00 97.31 82 ARG A N 1
ATOM 628 C CA . ARG A 1 82 ? -16.787 3.259 10.871 1.00 97.31 82 ARG A CA 1
ATOM 629 C C . ARG A 1 82 ? -16.285 2.415 9.695 1.00 97.31 82 ARG A C 1
ATOM 631 O O . ARG A 1 82 ? -16.704 1.271 9.502 1.00 97.31 82 ARG A O 1
ATOM 638 N N . GLY A 1 83 ? -15.372 2.977 8.912 1.00 98.56 83 GLY A N 1
ATOM 639 C CA . GLY A 1 83 ? -14.553 2.235 7.963 1.00 98.56 83 GLY A CA 1
ATOM 640 C C . GLY A 1 83 ? -13.216 1.786 8.568 1.00 98.56 83 GLY A C 1
ATOM 641 O O . GLY A 1 83 ? -12.621 2.467 9.403 1.00 98.56 83 GLY A O 1
ATOM 642 N N . TYR A 1 84 ? -12.749 0.622 8.139 1.00 98.81 84 TYR A N 1
ATOM 643 C CA . TYR A 1 84 ? -11.515 -0.012 8.573 1.00 98.81 84 TYR A CA 1
ATOM 644 C C . TYR A 1 84 ? -10.722 -0.464 7.348 1.00 98.81 84 TYR A C 1
ATOM 646 O O . TYR A 1 84 ? -11.266 -1.128 6.457 1.00 98.81 84 TYR A O 1
ATOM 654 N N . LEU A 1 85 ? -9.427 -0.160 7.321 1.00 98.88 85 LEU A N 1
ATOM 655 C CA . LEU A 1 85 ? -8.485 -0.678 6.330 1.00 98.88 85 LEU A CA 1
ATOM 656 C C . LEU A 1 85 ? -7.431 -1.536 7.024 1.00 98.88 85 LEU A C 1
ATOM 658 O O . LEU A 1 85 ? -6.849 -1.111 8.017 1.00 98.88 85 LEU A O 1
ATOM 662 N N . LEU A 1 86 ? -7.146 -2.712 6.468 1.00 98.81 86 LEU A N 1
ATOM 663 C CA . LEU A 1 86 ? -5.908 -3.439 6.751 1.00 98.81 86 LEU A CA 1
ATOM 664 C C . LEU A 1 86 ? -5.212 -3.769 5.433 1.00 98.81 86 LEU A C 1
ATOM 666 O O . LEU A 1 86 ? -5.566 -4.739 4.756 1.00 98.81 86 LEU A O 1
ATOM 670 N N . ASN A 1 87 ? -4.223 -2.960 5.081 1.00 98.75 87 ASN A N 1
ATOM 671 C CA . ASN A 1 87 ? -3.319 -3.229 3.974 1.00 98.75 87 ASN A CA 1
ATOM 672 C C . ASN A 1 87 ? -2.257 -4.243 4.434 1.00 98.75 87 ASN A C 1
ATOM 674 O O . ASN A 1 87 ? -1.425 -3.926 5.278 1.00 98.75 87 ASN A O 1
ATOM 678 N N . ASP A 1 88 ? -2.288 -5.471 3.916 1.00 98.62 88 ASP A N 1
ATOM 679 C CA . ASP A 1 88 ? -1.310 -6.510 4.254 1.00 98.62 88 ASP A CA 1
ATOM 680 C C . ASP A 1 88 ? -0.264 -6.646 3.133 1.00 98.62 88 ASP A C 1
ATOM 682 O O . ASP A 1 88 ? -0.573 -7.061 2.018 1.00 98.62 88 ASP A O 1
ATOM 686 N N . SER A 1 89 ? 0.994 -6.300 3.398 1.00 98.44 89 SER A N 1
ATOM 687 C CA . SER A 1 89 ? 2.122 -6.423 2.465 1.00 98.44 89 SER A CA 1
ATOM 688 C C . SER A 1 89 ? 1.929 -5.730 1.113 1.00 98.44 89 SER A C 1
ATOM 690 O O . SER A 1 89 ? 2.470 -6.191 0.111 1.00 98.44 89 SER A O 1
ATOM 692 N N . GLY A 1 90 ? 1.191 -4.618 1.067 1.00 98.44 90 GLY A N 1
ATOM 693 C CA . GLY A 1 90 ? 1.054 -3.785 -0.128 1.00 98.44 90 GLY A CA 1
ATOM 694 C C . GLY A 1 90 ? 1.311 -2.295 0.111 1.00 98.44 90 GLY A C 1
ATOM 695 O O . GLY A 1 90 ? 0.450 -1.491 -0.256 1.00 98.44 90 GLY A O 1
ATOM 696 N N . PRO A 1 91 ? 2.428 -1.885 0.748 1.00 98.44 91 PRO A N 1
ATOM 697 C CA . PRO A 1 91 ? 2.691 -0.471 0.994 1.00 98.44 91 PRO A CA 1
ATOM 698 C C . PRO A 1 91 ? 2.789 0.324 -0.309 1.00 98.44 91 PRO A C 1
ATOM 700 O O . PRO A 1 91 ? 3.312 -0.154 -1.319 1.00 98.44 91 PRO A O 1
ATOM 703 N N . ILE A 1 92 ? 2.307 1.564 -0.248 1.00 98.12 92 ILE A N 1
ATOM 704 C CA . ILE A 1 92 ? 2.601 2.612 -1.224 1.00 98.12 92 ILE A CA 1
ATOM 705 C C . ILE A 1 92 ? 3.469 3.618 -0.481 1.00 98.12 92 ILE A C 1
ATOM 707 O O . ILE A 1 92 ? 2.972 4.355 0.371 1.00 98.12 92 ILE A O 1
ATOM 711 N N . PHE A 1 93 ? 4.773 3.566 -0.731 1.00 98.56 93 PHE A N 1
ATOM 712 C CA . PHE A 1 93 ? 5.751 4.392 -0.032 1.00 98.56 93 PHE A CA 1
ATOM 713 C C . PHE A 1 93 ? 5.769 5.830 -0.556 1.00 98.56 93 PHE A C 1
ATOM 715 O O . PHE A 1 93 ? 5.319 6.084 -1.673 1.00 98.56 93 PHE A O 1
ATOM 722 N N . PRO A 1 94 ? 6.322 6.782 0.205 1.00 97.94 94 PRO A N 1
ATOM 723 C CA . PRO A 1 94 ? 6.759 8.051 -0.358 1.00 97.94 94 PRO A CA 1
ATOM 724 C C . PRO A 1 94 ? 7.711 7.842 -1.537 1.00 97.94 94 PRO A C 1
ATOM 726 O O . PRO A 1 94 ? 8.549 6.940 -1.553 1.00 97.94 94 PRO A O 1
ATOM 729 N N . SER A 1 95 ? 7.568 8.680 -2.552 1.00 96.19 95 SER A N 1
ATOM 730 C CA . SER A 1 95 ? 8.272 8.555 -3.831 1.00 96.19 95 SER A CA 1
ATOM 731 C C . SER A 1 95 ? 9.672 9.177 -3.797 1.00 96.19 95 SER A C 1
ATOM 733 O O . SER A 1 95 ? 10.404 9.057 -4.777 1.00 96.19 95 SER A O 1
ATOM 735 N N . GLU A 1 96 ? 10.039 9.833 -2.688 1.00 94.75 96 GLU A N 1
ATOM 736 C CA . GLU A 1 96 ? 11.280 10.601 -2.517 1.00 94.75 96 GLU A CA 1
ATOM 737 C C . GLU A 1 96 ? 12.553 9.748 -2.627 1.00 94.75 96 GLU A C 1
ATOM 739 O O . GLU A 1 96 ? 13.555 10.217 -3.171 1.00 94.75 96 GLU A O 1
ATOM 744 N N . LEU A 1 97 ? 12.522 8.509 -2.124 1.00 96.19 97 LEU A N 1
ATOM 745 C CA . LEU A 1 97 ? 13.680 7.615 -2.099 1.00 96.19 97 LEU A CA 1
ATOM 746 C C . LEU A 1 97 ? 13.602 6.565 -3.211 1.00 96.19 97 LEU A C 1
ATOM 748 O O . LEU A 1 97 ? 13.833 6.880 -4.381 1.00 96.19 97 LEU A O 1
ATOM 752 N N . HIS A 1 98 ? 13.323 5.305 -2.872 1.00 98.06 98 HIS A N 1
ATOM 753 C CA . HIS A 1 98 ? 13.611 4.185 -3.772 1.00 98.06 98 HIS A CA 1
ATOM 754 C C . HIS A 1 98 ? 12.392 3.706 -4.562 1.00 98.06 98 HIS A C 1
ATOM 756 O O . HIS A 1 98 ? 12.536 3.064 -5.602 1.00 98.06 98 HIS A O 1
ATOM 762 N N . SER A 1 99 ? 11.183 4.052 -4.119 1.00 97.19 99 SER A N 1
ATOM 763 C CA . SER A 1 99 ? 9.934 3.628 -4.768 1.00 97.19 99 SER A CA 1
ATOM 764 C C . SER A 1 99 ? 9.476 4.511 -5.937 1.00 97.19 99 SER A C 1
ATOM 766 O O . SER A 1 99 ? 8.623 4.099 -6.728 1.00 97.19 99 SER A O 1
ATOM 768 N N . GLY A 1 100 ? 10.064 5.698 -6.120 1.00 97.19 100 GLY A N 1
ATOM 769 C CA . GLY A 1 100 ? 9.705 6.630 -7.199 1.00 97.19 100 GLY A CA 1
ATOM 770 C C . GLY A 1 100 ? 9.735 6.030 -8.622 1.00 97.19 100 GLY A C 1
ATOM 771 O O . GLY A 1 100 ? 8.773 6.224 -9.380 1.00 97.19 100 GLY A O 1
ATOM 772 N N . PRO A 1 101 ? 10.776 5.264 -9.014 1.00 97.81 101 PRO A N 1
ATOM 773 C CA . PRO A 1 101 ? 10.822 4.590 -10.314 1.00 97.81 101 PRO A CA 1
ATOM 774 C C . PRO A 1 101 ? 9.683 3.583 -10.528 1.00 97.81 101 PRO A C 1
ATOM 776 O O . PRO A 1 101 ? 9.080 3.566 -11.606 1.00 97.81 101 PRO A O 1
ATOM 779 N N . LEU A 1 102 ? 9.342 2.791 -9.502 1.00 97.69 102 LEU A N 1
ATOM 780 C CA . LEU A 1 102 ? 8.207 1.868 -9.553 1.00 97.69 102 LEU A CA 1
ATOM 781 C C . LEU A 1 102 ? 6.905 2.635 -9.770 1.00 97.69 102 LEU A C 1
ATOM 783 O O . LEU A 1 102 ? 6.164 2.310 -10.697 1.00 97.69 102 LEU A O 1
ATOM 787 N N . HIS A 1 103 ? 6.645 3.665 -8.958 1.00 97.00 103 HIS A N 1
ATOM 788 C CA . HIS A 1 103 ? 5.427 4.475 -9.058 1.00 97.00 103 HIS A CA 1
ATOM 789 C C . HIS A 1 103 ? 5.275 5.088 -10.449 1.00 97.00 103 HIS A C 1
ATOM 791 O O . HIS A 1 103 ? 4.218 4.974 -11.068 1.00 97.00 103 HIS A O 1
ATOM 797 N N . SER A 1 104 ? 6.356 5.646 -10.996 1.00 96.50 104 SER A N 1
ATOM 798 C CA . SER A 1 104 ? 6.370 6.183 -12.360 1.00 96.50 104 SER A CA 1
ATOM 799 C C . SER A 1 104 ? 5.991 5.115 -13.391 1.00 96.50 104 SER A C 1
ATOM 801 O O . SER A 1 104 ? 5.157 5.355 -14.268 1.00 96.50 104 SER A O 1
ATOM 803 N N . LYS A 1 105 ? 6.552 3.904 -13.261 1.00 97.00 105 LYS A N 1
ATOM 804 C CA . LYS A 1 105 ? 6.292 2.809 -14.200 1.00 97.00 105 LYS A CA 1
ATOM 805 C C . LYS A 1 105 ? 4.846 2.321 -14.154 1.00 97.00 105 LYS A C 1
ATOM 807 O O . LYS A 1 105 ? 4.254 2.080 -15.211 1.00 97.00 105 LYS A O 1
ATOM 812 N N . ILE A 1 106 ? 4.277 2.148 -12.964 1.00 95.50 106 ILE A N 1
ATOM 813 C CA . ILE A 1 106 ? 2.906 1.642 -12.818 1.00 95.50 106 ILE A CA 1
ATOM 814 C C . ILE A 1 106 ? 1.865 2.681 -13.244 1.00 95.50 106 ILE A C 1
ATOM 816 O O . ILE A 1 106 ? 0.869 2.315 -13.865 1.00 95.50 106 ILE A O 1
ATOM 820 N N . ARG A 1 107 ? 2.121 3.978 -13.016 1.00 94.19 107 ARG A N 1
ATOM 821 C CA . ARG A 1 107 ? 1.239 5.060 -13.479 1.00 94.19 107 ARG A CA 1
ATOM 822 C C . ARG A 1 107 ? 1.089 5.064 -14.989 1.00 94.19 107 ARG A C 1
ATOM 824 O O . ARG A 1 107 ? -0.033 5.122 -15.488 1.00 94.19 107 ARG A O 1
ATOM 831 N N . GLU A 1 108 ? 2.208 4.935 -15.699 1.00 95.25 108 GLU A N 1
ATOM 832 C CA . GLU A 1 108 ? 2.217 4.797 -17.155 1.00 95.25 108 GLU A CA 1
ATOM 833 C C . GLU A 1 108 ? 1.508 3.507 -17.590 1.00 95.25 108 GLU A C 1
ATOM 835 O O . GLU A 1 108 ? 0.610 3.541 -18.429 1.00 95.25 108 GLU A O 1
ATOM 840 N N . SER A 1 109 ? 1.890 2.370 -17.002 1.00 95.62 109 SER A N 1
ATOM 841 C CA . SER A 1 109 ? 1.449 1.049 -17.468 1.00 95.62 109 SER A CA 1
ATOM 842 C C . SER A 1 109 ? -0.047 0.808 -17.259 1.00 95.62 109 SER A C 1
ATOM 844 O O . SER A 1 109 ? -0.677 0.128 -18.066 1.00 95.62 109 SER A O 1
ATOM 846 N N . TRP A 1 110 ? -0.621 1.350 -16.184 1.00 96.75 110 TRP A N 1
ATOM 847 C CA . TRP A 1 110 ? -2.005 1.077 -15.781 1.00 96.75 110 TRP A CA 1
ATOM 848 C C . TRP A 1 110 ? -2.935 2.282 -15.938 1.00 96.75 110 TRP A C 1
ATOM 850 O O . TRP A 1 110 ? -4.110 2.194 -15.585 1.00 96.75 110 TRP A O 1
ATOM 860 N N . SER A 1 111 ? -2.437 3.395 -16.490 1.00 96.25 111 SER A N 1
ATOM 861 C CA . SER A 1 111 ? -3.171 4.661 -16.614 1.00 96.25 111 SER A CA 1
ATOM 862 C C . SER A 1 111 ? -3.751 5.146 -15.277 1.00 96.25 111 SER A C 1
ATOM 864 O O . SER A 1 111 ? -4.900 5.590 -15.200 1.00 96.25 111 SER A O 1
ATOM 866 N N . LEU A 1 112 ? -2.953 5.060 -14.205 1.00 93.56 112 LEU A N 1
ATOM 867 C CA . LEU A 1 112 ? -3.416 5.383 -12.848 1.00 93.56 112 LEU A CA 1
ATOM 868 C C . LEU A 1 112 ? -3.897 6.830 -12.719 1.00 93.56 112 LEU A C 1
ATOM 870 O O . LEU A 1 112 ? -4.843 7.092 -11.988 1.00 93.56 112 LEU A O 1
ATOM 874 N N . ASP A 1 113 ? -3.316 7.766 -13.469 1.00 93.44 113 ASP A N 1
ATOM 875 C CA . ASP A 1 113 ? -3.720 9.176 -13.461 1.00 93.44 113 ASP A CA 1
ATOM 876 C C . ASP A 1 113 ? -5.193 9.376 -13.843 1.00 93.44 113 ASP A C 1
ATOM 878 O O . ASP A 1 113 ? -5.832 10.288 -13.325 1.00 93.44 113 ASP A O 1
ATOM 882 N N . SER A 1 114 ? -5.761 8.494 -14.678 1.00 94.38 114 SER A N 1
ATOM 883 C CA . SER A 1 114 ? -7.192 8.530 -15.020 1.00 94.38 114 SER A CA 1
ATOM 884 C C . SER A 1 114 ? -8.111 8.250 -13.824 1.00 94.38 114 SER A C 1
ATOM 886 O O . SER A 1 114 ? -9.294 8.578 -13.867 1.00 94.38 114 SER A O 1
ATOM 888 N N . ILE A 1 115 ? -7.559 7.666 -12.759 1.00 93.44 115 ILE A N 1
ATOM 889 C CA . ILE A 1 115 ? -8.259 7.292 -11.530 1.00 93.44 115 ILE A CA 1
ATOM 890 C C . ILE A 1 115 ? -7.881 8.244 -10.405 1.00 93.44 115 ILE A C 1
ATOM 892 O O . ILE A 1 115 ? -8.760 8.770 -9.732 1.00 93.44 115 ILE A O 1
ATOM 896 N N . LEU A 1 116 ? -6.588 8.517 -10.220 1.00 91.94 116 LEU A N 1
ATOM 897 C CA . LEU A 1 116 ? -6.108 9.425 -9.179 1.00 91.94 116 LEU A CA 1
ATOM 898 C C . LEU A 1 116 ? -6.679 10.840 -9.350 1.00 91.94 116 LEU A C 1
ATOM 900 O O . LEU A 1 116 ? -6.911 11.517 -8.357 1.00 91.94 116 LEU A O 1
ATOM 904 N N . MET A 1 117 ? -6.997 11.264 -10.579 1.00 94.00 117 MET A N 1
ATOM 905 C CA . MET A 1 117 ? -7.672 12.545 -10.827 1.00 94.00 117 MET A CA 1
ATOM 906 C C . MET A 1 117 ? -9.102 12.641 -10.275 1.00 94.00 117 MET A C 1
ATOM 908 O O . MET A 1 117 ? -9.689 13.722 -10.299 1.00 94.00 117 MET A O 1
ATOM 912 N N . LEU A 1 118 ? -9.677 11.518 -9.837 1.00 93.44 118 LEU A N 1
ATOM 913 C CA . LEU A 1 118 ? -10.988 11.448 -9.193 1.00 93.44 118 LEU A CA 1
ATOM 914 C C . LEU A 1 118 ? -10.895 11.603 -7.667 1.00 93.44 118 LEU A C 1
ATOM 916 O O . LEU A 1 118 ? -11.927 11.794 -7.027 1.00 93.44 118 LEU A O 1
ATOM 920 N N . LEU A 1 119 ? -9.691 11.506 -7.096 1.00 92.25 119 LEU A N 1
ATOM 921 C CA . LEU A 1 119 ? -9.437 11.735 -5.676 1.00 92.25 119 LEU A CA 1
ATOM 922 C C . LEU A 1 119 ? -9.310 13.245 -5.392 1.00 92.25 119 LEU A C 1
ATOM 924 O O . LEU A 1 119 ? -8.918 14.010 -6.287 1.00 92.25 119 LEU A O 1
ATOM 928 N N . PRO A 1 120 ? -9.609 13.701 -4.159 1.00 88.12 120 PRO A N 1
ATOM 929 C CA . PRO A 1 120 ? -9.208 15.036 -3.724 1.00 88.12 120 PRO A CA 1
ATOM 930 C C . PRO A 1 120 ? -7.682 15.193 -3.837 1.00 88.12 120 PRO A C 1
ATOM 932 O O . PRO A 1 120 ? -6.959 14.213 -3.960 1.00 88.12 120 PRO A O 1
ATOM 935 N N . GLU A 1 121 ? -7.185 16.431 -3.858 1.00 86.31 121 GLU A N 1
ATOM 936 C CA . GLU A 1 121 ? -5.737 16.713 -3.757 1.00 86.31 121 GLU A CA 1
ATOM 937 C C . GLU A 1 121 ? -4.840 15.990 -4.791 1.00 86.31 121 GLU A C 1
ATOM 939 O O . GLU A 1 121 ? -3.647 15.793 -4.584 1.00 86.31 121 GLU A O 1
ATOM 944 N N . PHE A 1 122 ? -5.379 15.670 -5.976 1.00 87.94 122 PHE A N 1
ATOM 945 C CA . PHE A 1 122 ? -4.664 14.954 -7.045 1.00 87.94 122 PHE A CA 1
ATOM 946 C C . PHE A 1 122 ? -3.291 15.542 -7.428 1.00 87.94 122 PHE A C 1
ATOM 948 O O . PHE A 1 122 ? -2.420 14.811 -7.898 1.00 87.94 122 PHE A O 1
ATOM 955 N N . ALA A 1 123 ? -3.081 16.850 -7.258 1.00 84.94 123 ALA A N 1
ATOM 956 C CA . ALA A 1 123 ? -1.782 17.468 -7.519 1.00 84.94 123 ALA A CA 1
ATOM 957 C C . ALA A 1 123 ? -0.681 16.920 -6.591 1.00 84.94 123 ALA A C 1
ATOM 959 O O . ALA A 1 123 ? 0.416 16.648 -7.063 1.00 84.94 123 ALA A O 1
ATOM 960 N N . GLU A 1 124 ? -0.982 16.686 -5.313 1.00 88.62 124 GLU A N 1
ATOM 961 C CA . GLU A 1 124 ? -0.019 16.131 -4.353 1.00 88.62 124 GLU A CA 1
ATOM 962 C C . GLU A 1 124 ? 0.283 14.665 -4.673 1.00 88.62 124 GLU A C 1
ATOM 964 O O . GLU A 1 124 ? 1.441 14.257 -4.719 1.00 88.62 124 GLU A O 1
ATOM 969 N N . LEU A 1 125 ? -0.753 13.907 -5.048 1.00 90.19 125 LEU A N 1
ATOM 970 C CA . LEU A 1 125 ? -0.616 12.528 -5.520 1.00 90.19 125 LEU A CA 1
ATOM 971 C C . LEU A 1 125 ? 0.219 12.404 -6.799 1.00 90.19 125 LEU A C 1
ATOM 973 O O . LEU A 1 125 ? 0.769 11.335 -7.059 1.00 90.19 125 LEU A O 1
ATOM 977 N N . GLN A 1 126 ? 0.261 13.434 -7.653 1.00 86.88 126 GLN A N 1
ATOM 978 C CA . GLN A 1 126 ? 1.115 13.446 -8.847 1.00 86.88 126 GLN A CA 1
ATOM 979 C C . GLN A 1 126 ? 2.594 13.536 -8.491 1.00 86.88 126 GLN A C 1
ATOM 981 O O . GLN A 1 126 ? 3.390 12.815 -9.091 1.00 86.88 126 GLN A O 1
ATOM 986 N N . ASP A 1 127 ? 2.929 14.388 -7.527 1.00 90.12 127 ASP A N 1
ATOM 987 C CA . ASP A 1 127 ? 4.308 14.613 -7.107 1.00 90.12 127 ASP A CA 1
ATOM 988 C C . ASP A 1 127 ? 4.817 13.462 -6.232 1.00 90.12 127 ASP A C 1
ATOM 990 O O . ASP A 1 127 ? 5.944 12.995 -6.410 1.00 90.12 127 ASP A O 1
ATOM 994 N N . ASP A 1 128 ? 3.972 12.956 -5.333 1.00 94.94 128 ASP A N 1
ATOM 995 C CA . ASP A 1 128 ? 4.286 11.813 -4.492 1.00 94.94 128 ASP A CA 1
ATOM 996 C C . ASP A 1 128 ? 3.069 10.906 -4.292 1.00 94.94 128 ASP A C 1
ATOM 998 O O . ASP A 1 128 ? 2.138 11.221 -3.551 1.00 94.94 128 ASP A O 1
ATOM 1002 N N . PHE A 1 129 ? 3.112 9.715 -4.893 1.00 95.44 129 PHE A N 1
ATOM 1003 C CA . PHE A 1 129 ? 2.031 8.743 -4.761 1.00 95.44 129 PHE A CA 1
ATOM 1004 C C . PHE A 1 129 ? 1.848 8.227 -3.319 1.00 95.44 129 PHE A C 1
ATOM 1006 O O . PHE A 1 129 ? 0.736 7.862 -2.943 1.00 95.44 129 PHE A O 1
ATOM 1013 N N . GLY A 1 130 ? 2.895 8.249 -2.487 1.00 96.75 130 GLY A N 1
ATOM 1014 C CA . GLY A 1 130 ? 2.837 7.840 -1.081 1.00 96.75 130 GLY A CA 1
ATOM 1015 C C . GLY A 1 130 ? 1.937 8.716 -0.212 1.00 96.75 130 GLY A C 1
ATOM 1016 O O . GLY A 1 130 ? 1.420 8.240 0.802 1.00 96.75 130 GLY A O 1
ATOM 1017 N N . THR A 1 131 ? 1.662 9.955 -0.636 1.00 96.50 131 THR A N 1
ATOM 1018 C CA . THR A 1 131 ? 0.729 10.867 0.052 1.00 96.50 131 THR A CA 1
ATOM 1019 C C . THR A 1 131 ? -0.704 10.337 0.090 1.00 96.50 131 THR A C 1
ATOM 1021 O O . THR A 1 131 ? -1.492 10.771 0.927 1.00 96.50 131 THR A O 1
ATOM 1024 N N . ILE A 1 132 ? -1.040 9.319 -0.719 1.00 97.38 132 ILE A N 1
ATOM 1025 C CA . ILE A 1 132 ? -2.344 8.652 -0.650 1.00 97.38 132 ILE A CA 1
ATOM 1026 C C . ILE A 1 132 ? -2.657 8.115 0.751 1.00 97.38 132 ILE A C 1
ATOM 1028 O O . ILE A 1 132 ? -3.812 8.134 1.159 1.00 97.38 132 ILE A O 1
ATOM 1032 N N . ASN A 1 133 ? -1.651 7.683 1.519 1.00 98.19 133 ASN A N 1
ATOM 1033 C CA . ASN A 1 133 ? -1.870 7.193 2.882 1.00 98.19 133 ASN A CA 1
ATOM 1034 C C . ASN A 1 133 ? -2.493 8.275 3.775 1.00 98.19 133 ASN A C 1
ATOM 1036 O O . ASN A 1 133 ? -3.481 8.018 4.459 1.00 98.19 133 ASN A O 1
ATOM 1040 N N . THR A 1 134 ? -1.937 9.487 3.743 1.00 97.50 134 THR A N 1
ATOM 1041 C CA . THR A 1 134 ? -2.410 10.600 4.570 1.00 97.50 134 THR A CA 1
ATOM 1042 C C . THR A 1 134 ? -3.657 11.247 3.992 1.00 97.50 134 THR A C 1
ATOM 1044 O O . THR A 1 134 ? -4.550 11.581 4.750 1.00 97.50 134 THR A O 1
ATOM 1047 N N . LEU A 1 135 ? -3.780 11.332 2.666 1.00 97.00 135 LEU A N 1
ATOM 1048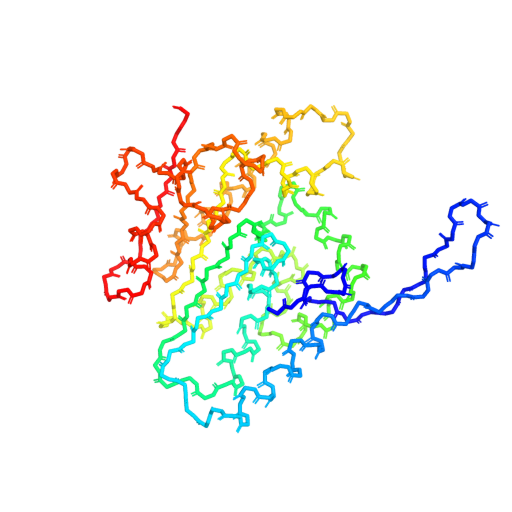 C CA . LEU A 1 135 ? -4.983 11.841 2.004 1.00 97.00 135 LEU A CA 1
ATOM 1049 C C . LEU A 1 135 ? -6.228 11.039 2.398 1.00 97.00 135 LEU A C 1
ATOM 1051 O O . LEU A 1 135 ? -7.255 11.618 2.740 1.00 97.00 135 LEU A O 1
ATOM 1055 N N . ILE A 1 136 ? -6.147 9.704 2.385 1.00 97.69 136 ILE A N 1
ATOM 1056 C CA . ILE A 1 136 ? -7.277 8.855 2.788 1.00 97.69 136 ILE A CA 1
ATOM 1057 C C . ILE A 1 136 ? -7.568 9.014 4.287 1.00 97.69 136 ILE A C 1
ATOM 1059 O O . ILE A 1 136 ? -8.733 9.061 4.677 1.00 97.69 136 ILE A O 1
ATOM 1063 N N . ALA A 1 137 ? -6.528 9.122 5.118 1.00 98.12 137 ALA A N 1
ATOM 1064 C CA . ALA A 1 137 ? -6.674 9.348 6.555 1.00 98.12 137 ALA A CA 1
ATOM 1065 C C . ALA A 1 137 ? -7.353 10.687 6.875 1.00 98.12 137 ALA A C 1
ATOM 1067 O O . ALA A 1 137 ? -8.233 10.734 7.734 1.00 98.12 137 ALA A O 1
ATOM 1068 N N . ASP A 1 138 ? -6.963 11.744 6.162 1.00 97.62 138 ASP A N 1
ATOM 1069 C CA . ASP A 1 138 ? -7.429 13.113 6.363 1.00 97.62 138 ASP A CA 1
ATOM 1070 C C . ASP A 1 138 ? -8.868 13.294 5.820 1.00 97.62 138 ASP A C 1
ATOM 1072 O O . ASP A 1 138 ? -9.665 14.020 6.418 1.00 97.62 138 ASP A O 1
ATOM 1076 N N . GLU A 1 139 ? -9.246 12.584 4.747 1.00 97.69 139 GLU A N 1
ATOM 1077 C CA . GLU A 1 139 ? -10.624 12.553 4.220 1.00 97.69 139 GLU A CA 1
ATOM 1078 C C . GLU A 1 139 ? -11.592 11.793 5.149 1.00 97.69 139 GLU A C 1
ATOM 1080 O O . GLU A 1 139 ? -12.754 12.182 5.298 1.00 97.69 139 GLU A O 1
ATOM 1085 N N . PHE A 1 140 ? -11.123 10.724 5.805 1.00 97.94 140 PHE A N 1
ATOM 1086 C CA . PHE A 1 140 ? -11.931 9.891 6.704 1.00 97.94 140 PHE A CA 1
ATOM 1087 C C . PHE A 1 140 ? -11.338 9.836 8.125 1.00 97.94 140 PHE A C 1
ATOM 1089 O O . PHE A 1 140 ? -10.916 8.769 8.575 1.00 97.94 140 PHE A O 1
ATOM 1096 N N . PRO A 1 141 ? -11.349 10.949 8.884 1.00 97.62 141 PRO A N 1
ATOM 1097 C CA . PRO A 1 141 ? -10.661 11.042 10.178 1.00 97.62 141 PRO A CA 1
ATOM 1098 C C . PRO A 1 141 ? -11.240 10.122 11.266 1.00 97.62 141 PRO A C 1
ATOM 1100 O O . PRO A 1 141 ? -10.565 9.822 12.245 1.00 97.62 141 PRO A O 1
ATOM 1103 N N . GLU A 1 142 ? -12.485 9.667 11.102 1.00 97.50 142 GLU A N 1
ATOM 1104 C CA . GLU A 1 142 ? -13.151 8.745 12.033 1.00 97.50 142 GLU A CA 1
ATOM 1105 C C . GLU A 1 142 ? -12.909 7.264 11.691 1.00 97.50 142 GLU A C 1
ATOM 1107 O O . GLU A 1 142 ? -13.202 6.390 12.512 1.00 97.50 142 GLU A O 1
ATOM 1112 N N . ASP A 1 143 ? -12.410 6.970 10.486 1.00 98.62 143 ASP A N 1
ATOM 1113 C CA . ASP A 1 143 ? -12.065 5.621 10.036 1.00 98.62 143 ASP A CA 1
ATOM 1114 C C . ASP A 1 143 ? -10.677 5.230 10.552 1.00 98.62 143 ASP A C 1
ATOM 1116 O O . ASP A 1 143 ? -9.844 6.097 10.779 1.00 98.62 143 ASP A O 1
ATOM 1120 N N . ARG A 1 144 ? -10.398 3.930 10.711 1.00 98.75 144 ARG A N 1
ATOM 1121 C CA . ARG A 1 144 ? -9.093 3.435 11.190 1.00 98.75 144 ARG A CA 1
ATOM 1122 C C . ARG A 1 144 ? -8.362 2.688 10.088 1.00 98.75 144 ARG A C 1
ATOM 1124 O O . ARG A 1 144 ? -8.867 1.686 9.577 1.00 98.75 144 ARG A O 1
ATOM 1131 N N . LEU A 1 145 ? -7.169 3.151 9.731 1.00 98.88 145 LEU A N 1
ATOM 1132 C CA . LEU A 1 145 ? -6.434 2.633 8.586 1.00 98.88 145 LEU A CA 1
ATOM 1133 C C . LEU A 1 145 ? -5.088 2.076 9.037 1.00 98.88 145 LEU A C 1
ATOM 1135 O O . LEU A 1 145 ? -4.219 2.792 9.528 1.00 98.88 145 LEU A O 1
ATOM 1139 N N . ALA A 1 146 ? -4.923 0.773 8.865 1.00 98.75 146 ALA A N 1
ATOM 1140 C CA . ALA A 1 146 ? -3.731 0.065 9.275 1.00 98.75 146 ALA A CA 1
ATOM 1141 C C . ALA A 1 146 ? -2.993 -0.548 8.089 1.00 98.75 146 ALA A C 1
ATOM 1143 O O . ALA A 1 146 ? -3.589 -0.980 7.095 1.00 98.75 146 ALA A O 1
ATOM 1144 N N . ILE A 1 147 ? -1.679 -0.661 8.249 1.00 98.88 147 ILE A N 1
ATOM 1145 C CA . ILE A 1 147 ? -0.823 -1.448 7.374 1.00 98.88 147 ILE A CA 1
ATOM 1146 C C . ILE A 1 147 ? -0.043 -2.487 8.178 1.00 98.88 147 ILE A C 1
ATOM 1148 O O . ILE A 1 147 ? 0.373 -2.251 9.308 1.00 98.88 147 ILE A O 1
ATOM 1152 N N . THR A 1 148 ? 0.184 -3.658 7.601 1.00 98.81 148 THR A N 1
ATOM 1153 C CA . THR A 1 148 ? 1.125 -4.639 8.139 1.00 98.81 148 THR A CA 1
ATOM 1154 C C . THR A 1 148 ? 1.991 -5.191 7.028 1.00 98.81 148 THR A C 1
ATOM 1156 O O . THR A 1 148 ? 1.505 -5.412 5.928 1.00 98.81 148 THR A O 1
ATOM 1159 N N . TYR A 1 149 ? 3.273 -5.400 7.296 1.00 98.62 149 TYR A N 1
ATOM 1160 C CA . TYR A 1 149 ? 4.188 -6.146 6.436 1.00 98.62 149 TYR A CA 1
ATOM 1161 C C . TYR A 1 149 ? 5.457 -6.465 7.210 1.00 98.62 149 TYR A C 1
ATOM 1163 O O . TYR A 1 149 ? 5.774 -5.806 8.199 1.00 98.62 149 TYR A O 1
ATOM 1171 N N . PHE A 1 150 ? 6.212 -7.460 6.758 1.00 98.62 150 PHE A N 1
ATOM 1172 C CA . PHE A 1 150 ? 7.473 -7.776 7.408 1.00 98.62 150 PHE A CA 1
ATOM 1173 C C . PHE A 1 150 ? 8.596 -6.835 6.969 1.00 98.62 150 PHE A C 1
ATOM 1175 O O . PHE A 1 150 ? 8.755 -6.546 5.782 1.00 98.62 150 PHE A O 1
ATOM 1182 N N . ILE A 1 151 ? 9.467 -6.455 7.906 1.00 98.19 151 ILE A N 1
ATOM 1183 C CA . ILE A 1 151 ? 10.703 -5.710 7.599 1.00 98.19 151 ILE A CA 1
ATOM 1184 C C . ILE A 1 151 ? 11.620 -6.508 6.655 1.00 98.19 151 ILE A C 1
ATOM 1186 O O . ILE A 1 151 ? 12.396 -5.943 5.887 1.00 98.19 151 ILE A O 1
ATOM 1190 N N . ARG A 1 152 ? 11.512 -7.842 6.678 1.00 98.06 152 ARG A N 1
ATOM 1191 C CA . ARG A 1 152 ? 12.229 -8.771 5.792 1.00 98.06 152 ARG A CA 1
ATOM 1192 C C . ARG A 1 152 ? 11.324 -9.417 4.733 1.00 98.06 152 ARG A C 1
ATOM 1194 O O . ARG A 1 152 ? 11.572 -10.565 4.348 1.00 98.06 152 ARG A O 1
ATOM 1201 N N . ASP A 1 153 ? 10.258 -8.733 4.310 1.00 98.44 153 ASP A N 1
ATOM 1202 C CA . ASP A 1 153 ? 9.467 -9.122 3.134 1.00 98.44 153 ASP A CA 1
ATOM 1203 C C . ASP A 1 153 ? 10.366 -9.072 1.899 1.00 98.44 153 ASP A C 1
ATOM 1205 O O . ASP A 1 153 ? 10.874 -8.010 1.546 1.00 98.44 153 ASP A O 1
ATOM 120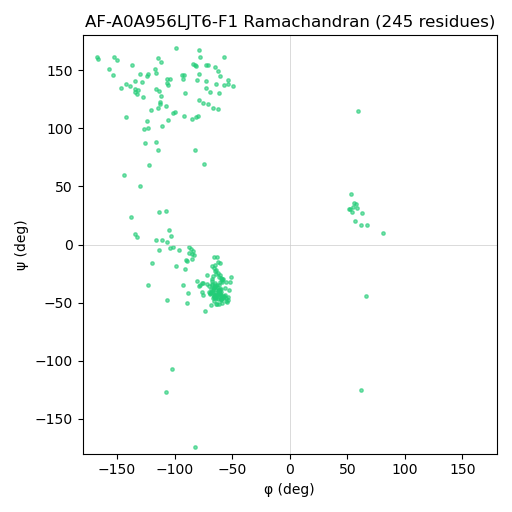9 N N . TYR A 1 154 ? 10.588 -10.219 1.252 1.00 98.31 154 TYR A N 1
ATOM 1210 C CA . TYR A 1 154 ? 11.405 -10.301 0.039 1.00 98.31 154 TYR A CA 1
ATOM 1211 C C . TYR A 1 154 ? 10.577 -10.453 -1.240 1.00 98.31 154 TYR A C 1
ATOM 1213 O O . TYR A 1 154 ? 11.148 -10.487 -2.321 1.00 98.31 154 TYR A O 1
ATOM 1221 N N . ASN A 1 155 ? 9.251 -10.565 -1.166 1.00 97.19 155 ASN A N 1
ATOM 1222 C CA . ASN A 1 155 ? 8.414 -10.699 -2.360 1.00 97.19 155 ASN A CA 1
ATOM 1223 C C . ASN A 1 155 ? 8.002 -9.322 -2.887 1.00 97.19 155 ASN A C 1
ATOM 1225 O O . ASN A 1 155 ? 8.212 -9.015 -4.060 1.00 97.19 155 ASN A O 1
ATOM 1229 N N . TYR A 1 156 ? 7.484 -8.468 -2.005 1.00 97.94 156 TYR A N 1
ATOM 1230 C CA . TYR A 1 156 ? 7.065 -7.131 -2.404 1.00 97.94 156 TYR A CA 1
ATOM 1231 C C . TYR A 1 156 ? 8.275 -6.218 -2.625 1.00 97.94 156 TYR A C 1
ATOM 1233 O O . TYR A 1 156 ? 8.362 -5.557 -3.655 1.00 97.94 156 TYR A O 1
ATOM 1241 N N . SER A 1 157 ? 9.270 -6.258 -1.731 1.00 98.50 157 SER A N 1
ATOM 1242 C CA . SER A 1 157 ? 10.482 -5.431 -1.857 1.00 98.50 157 SER A CA 1
ATOM 1243 C C . SER A 1 157 ? 11.261 -5.714 -3.143 1.00 98.50 157 SER A C 1
ATOM 1245 O O . SER A 1 157 ? 11.664 -4.793 -3.850 1.00 98.50 157 SER A O 1
ATOM 1247 N N . ARG A 1 158 ? 11.431 -6.987 -3.518 1.00 97.56 158 ARG A N 1
ATOM 1248 C CA . ARG A 1 158 ? 12.135 -7.325 -4.760 1.00 97.56 158 ARG A CA 1
ATOM 1249 C C . ARG A 1 158 ? 11.379 -6.847 -5.999 1.00 97.56 158 ARG A C 1
ATOM 1251 O O . ARG A 1 158 ? 12.012 -6.387 -6.944 1.00 97.56 158 ARG A O 1
ATOM 1258 N N . TYR A 1 159 ? 10.044 -6.926 -5.987 1.00 96.94 159 TYR A N 1
ATOM 1259 C CA . TYR A 1 159 ? 9.206 -6.392 -7.060 1.00 96.94 159 TYR A CA 1
ATOM 1260 C C . TYR A 1 159 ? 9.389 -4.877 -7.184 1.00 96.94 159 TYR A C 1
ATOM 1262 O O . TYR A 1 159 ? 9.498 -4.364 -8.300 1.00 96.94 159 TYR A O 1
ATOM 1270 N N . SER A 1 160 ? 9.493 -4.185 -6.047 1.00 98.00 160 SER A N 1
ATOM 1271 C CA . SER A 1 160 ? 9.662 -2.738 -6.010 1.00 98.00 160 SER A CA 1
ATOM 1272 C C . SER A 1 160 ? 11.004 -2.251 -6.545 1.00 98.00 160 SER A C 1
ATOM 1274 O O . SER A 1 160 ? 11.049 -1.151 -7.088 1.00 98.00 160 SER A O 1
ATOM 1276 N N . TYR A 1 161 ? 12.084 -3.037 -6.429 1.00 98.50 161 TYR A N 1
ATOM 1277 C CA . TYR A 1 161 ? 13.439 -2.519 -6.672 1.00 98.50 161 TYR A CA 1
ATOM 1278 C C . TYR A 1 161 ? 14.252 -3.257 -7.749 1.00 98.50 161 TYR A C 1
ATOM 1280 O O . TYR A 1 161 ? 14.997 -2.606 -8.479 1.00 98.50 161 TYR A O 1
ATOM 1288 N N . GLU A 1 162 ? 14.124 -4.580 -7.923 1.00 97.38 162 GLU A N 1
ATOM 1289 C CA . GLU A 1 162 ? 15.050 -5.356 -8.783 1.00 97.38 162 GLU A CA 1
ATOM 1290 C C . GLU A 1 162 ? 14.979 -4.982 -10.277 1.00 97.38 162 GLU A C 1
ATOM 1292 O O . GLU A 1 162 ? 15.942 -5.198 -11.007 1.00 97.38 162 GLU A O 1
ATOM 1297 N N . ASN A 1 163 ? 13.869 -4.397 -10.741 1.00 96.25 163 ASN A N 1
ATOM 1298 C CA . ASN A 1 163 ? 13.727 -3.928 -12.127 1.00 96.25 163 ASN A CA 1
ATOM 1299 C C . ASN A 1 163 ? 14.227 -2.490 -12.355 1.00 96.25 163 ASN A C 1
ATOM 1301 O O . ASN A 1 163 ? 14.241 -2.029 -13.496 1.00 96.25 163 ASN A O 1
ATOM 1305 N N . PHE A 1 164 ? 14.593 -1.770 -11.292 1.00 97.88 164 PHE A N 1
ATOM 1306 C CA . PHE A 1 164 ? 14.926 -0.340 -11.342 1.00 97.88 164 PHE A CA 1
ATOM 1307 C C . PHE A 1 164 ? 16.354 -0.037 -10.882 1.00 97.88 164 PHE A C 1
ATOM 1309 O O . PHE A 1 164 ? 16.876 1.038 -11.177 1.00 97.88 164 PHE A O 1
ATOM 1316 N N . TYR A 1 165 ? 16.994 -0.990 -10.204 1.00 97.69 165 TYR A N 1
ATOM 1317 C CA . TYR A 1 165 ? 18.348 -0.871 -9.679 1.00 97.69 165 TYR A CA 1
ATOM 1318 C C . TYR A 1 165 ? 19.167 -2.115 -10.041 1.00 97.69 165 TYR A C 1
ATOM 1320 O O . TYR A 1 165 ? 18.750 -3.248 -9.805 1.00 97.69 165 TYR A O 1
ATOM 1328 N N . ASP A 1 166 ? 20.358 -1.902 -10.601 1.00 96.06 166 ASP A N 1
ATOM 1329 C CA . ASP A 1 166 ? 21.213 -2.987 -11.082 1.00 96.06 166 ASP A CA 1
ATOM 1330 C C . ASP A 1 166 ? 21.976 -3.693 -9.949 1.00 96.06 166 ASP A C 1
ATOM 1332 O O . ASP A 1 166 ? 22.473 -3.062 -9.017 1.00 96.06 166 ASP A O 1
ATOM 1336 N N . ASN A 1 167 ? 22.196 -5.004 -10.109 1.00 95.31 167 ASN A N 1
ATOM 1337 C CA . ASN A 1 167 ? 23.091 -5.829 -9.280 1.00 95.31 167 ASN A CA 1
ATOM 1338 C C . ASN A 1 167 ? 22.774 -5.855 -7.771 1.00 95.31 167 ASN A C 1
ATOM 1340 O O . ASN A 1 167 ? 23.691 -6.018 -6.963 1.00 95.31 167 ASN A O 1
ATOM 1344 N N . LEU A 1 168 ? 21.503 -5.736 -7.383 1.00 97.69 168 LEU A N 1
ATOM 1345 C CA . LEU A 1 168 ? 21.107 -5.840 -5.979 1.00 97.69 168 LEU A CA 1
ATOM 1346 C C . LEU A 1 168 ? 21.267 -7.271 -5.443 1.00 97.69 168 LEU A C 1
ATOM 1348 O O . LEU A 1 168 ? 20.778 -8.238 -6.033 1.00 97.69 168 LEU A O 1
ATOM 1352 N N . SER A 1 169 ? 21.911 -7.412 -4.285 1.00 98.12 169 SER A N 1
ATOM 1353 C CA . SER A 1 169 ? 21.764 -8.604 -3.450 1.00 98.12 169 SER A CA 1
ATOM 1354 C C . SER A 1 169 ? 20.455 -8.552 -2.653 1.00 98.12 169 SER A C 1
ATOM 1356 O O . SER A 1 169 ? 19.822 -7.505 -2.523 1.00 98.12 169 SER A O 1
ATOM 1358 N N . LYS A 1 170 ? 20.056 -9.677 -2.043 1.00 97.75 170 LYS A N 1
ATOM 1359 C CA . LYS A 1 170 ? 18.882 -9.719 -1.153 1.00 97.75 170 LYS A CA 1
ATOM 1360 C C . LYS A 1 170 ? 19.010 -8.765 0.042 1.00 97.75 170 LYS A C 1
ATOM 1362 O O . LYS A 1 170 ? 18.002 -8.249 0.512 1.00 97.75 170 LYS A O 1
ATOM 1367 N N . ASP A 1 171 ? 20.219 -8.540 0.549 1.00 98.00 171 ASP A N 1
ATOM 1368 C CA . ASP A 1 171 ? 20.420 -7.592 1.647 1.00 98.00 171 ASP A CA 1
ATOM 1369 C C . ASP A 1 171 ? 20.364 -6.141 1.164 1.00 98.00 171 ASP A C 1
ATOM 1371 O O . ASP A 1 171 ? 19.813 -5.311 1.882 1.00 98.00 171 ASP A O 1
ATOM 1375 N N . ASP A 1 172 ? 20.811 -5.857 -0.064 1.00 98.50 172 ASP A N 1
ATOM 1376 C CA . ASP A 1 172 ? 20.638 -4.532 -0.671 1.00 98.50 172 ASP A CA 1
ATOM 1377 C C . ASP A 1 172 ? 19.148 -4.219 -0.884 1.00 98.50 172 ASP A C 1
ATOM 1379 O O . ASP A 1 172 ? 18.694 -3.146 -0.506 1.00 98.50 172 ASP A O 1
ATOM 1383 N N . VAL A 1 173 ? 18.356 -5.178 -1.391 1.00 98.69 173 VAL A N 1
ATOM 1384 C CA . VAL A 1 173 ? 16.891 -5.033 -1.537 1.00 98.69 173 VAL A CA 1
ATOM 1385 C C . VAL A 1 173 ? 16.229 -4.671 -0.205 1.00 98.69 173 VAL A C 1
ATOM 1387 O O . VAL A 1 173 ? 15.410 -3.757 -0.151 1.00 98.69 173 VAL A O 1
ATOM 1390 N N . HIS A 1 174 ? 16.588 -5.354 0.885 1.00 98.62 174 HIS A N 1
ATOM 1391 C CA . HIS A 1 174 ? 16.025 -5.038 2.198 1.00 98.62 174 HIS A CA 1
ATOM 1392 C C . HIS A 1 174 ? 16.540 -3.718 2.784 1.00 98.62 174 HIS A C 1
ATOM 1394 O O . HIS A 1 174 ? 15.844 -3.122 3.600 1.00 98.62 174 HIS A O 1
ATOM 1400 N N . ALA A 1 175 ? 17.737 -3.262 2.407 1.00 98.50 175 ALA A N 1
ATOM 1401 C CA . ALA A 1 175 ? 18.221 -1.945 2.807 1.00 98.50 175 ALA A CA 1
ATOM 1402 C C . ALA A 1 175 ? 17.375 -0.838 2.157 1.00 98.50 175 ALA A C 1
ATOM 1404 O O . ALA A 1 175 ? 16.896 0.041 2.866 1.00 98.50 175 ALA A O 1
ATOM 1405 N N . LEU A 1 176 ? 17.097 -0.943 0.850 1.00 98.75 176 LEU A N 1
ATOM 1406 C CA . LEU A 1 176 ? 16.191 -0.019 0.150 1.00 98.75 176 LEU A CA 1
ATOM 1407 C C . LEU A 1 176 ? 14.770 -0.069 0.736 1.00 98.75 176 LEU A C 1
ATOM 1409 O O . LEU A 1 176 ? 14.157 0.966 0.977 1.00 98.75 176 LEU A O 1
ATOM 1413 N N . TRP A 1 177 ? 14.274 -1.276 1.032 1.00 98.62 177 TRP A N 1
ATOM 1414 C CA . TRP A 1 177 ? 12.979 -1.474 1.691 1.00 98.62 177 TRP A CA 1
ATOM 1415 C C . TRP A 1 177 ? 12.892 -0.762 3.040 1.00 98.62 177 TRP A C 1
ATOM 1417 O O . TRP A 1 177 ? 11.882 -0.135 3.349 1.00 98.62 177 TRP A O 1
ATOM 1427 N N . TRP A 1 178 ? 13.946 -0.858 3.853 1.00 98.62 178 TRP A N 1
ATOM 1428 C CA . TRP A 1 178 ? 13.997 -0.225 5.166 1.00 98.62 178 TRP A CA 1
ATOM 1429 C C . TRP A 1 178 ? 14.057 1.305 5.078 1.00 98.62 178 TRP A C 1
ATOM 1431 O O . TRP A 1 178 ? 13.411 1.990 5.871 1.00 98.62 178 TRP A O 1
ATOM 1441 N N . ASP A 1 179 ? 14.790 1.848 4.107 1.00 98.62 179 ASP A N 1
ATOM 1442 C CA . ASP A 1 179 ? 14.827 3.289 3.846 1.00 98.62 179 ASP A CA 1
ATOM 1443 C C . ASP A 1 179 ? 13.424 3.839 3.525 1.00 98.62 179 ASP A C 1
ATOM 1445 O O . ASP A 1 179 ? 12.972 4.778 4.180 1.00 98.62 179 ASP A O 1
ATOM 1449 N N . ASP A 1 180 ? 12.692 3.208 2.601 1.00 98.75 180 ASP A N 1
ATOM 1450 C CA . ASP A 1 180 ? 11.316 3.608 2.262 1.00 98.75 180 ASP A CA 1
ATOM 1451 C C . ASP A 1 180 ? 10.324 3.355 3.420 1.00 98.75 180 ASP A C 1
ATOM 1453 O O . ASP A 1 180 ? 9.400 4.141 3.646 1.00 98.75 180 ASP A O 1
ATOM 1457 N N . THR A 1 181 ? 10.533 2.281 4.194 1.00 98.75 181 THR A N 1
ATOM 1458 C CA . THR A 1 181 ? 9.730 1.956 5.388 1.00 98.75 181 THR A CA 1
ATOM 1459 C C . THR A 1 181 ? 9.797 3.074 6.425 1.00 98.75 181 THR A C 1
ATOM 1461 O O . THR A 1 181 ? 8.768 3.428 6.997 1.00 98.75 181 THR A O 1
ATOM 1464 N N . GLN A 1 182 ? 10.974 3.667 6.650 1.00 98.69 182 GLN A N 1
ATOM 1465 C CA . GLN A 1 182 ? 11.130 4.784 7.590 1.00 98.69 182 GLN A CA 1
ATOM 1466 C C . GLN A 1 182 ? 10.295 5.998 7.178 1.00 98.69 182 GLN A C 1
ATOM 1468 O O . GLN A 1 182 ? 9.603 6.560 8.022 1.00 98.69 182 GLN A O 1
ATOM 1473 N N . LEU A 1 183 ? 10.262 6.339 5.886 1.00 98.50 183 LEU A N 1
ATOM 1474 C CA . LEU A 1 183 ? 9.423 7.440 5.407 1.00 98.50 183 LEU A CA 1
ATOM 1475 C C . LEU A 1 183 ? 7.925 7.163 5.585 1.00 98.50 183 LEU A C 1
ATOM 1477 O O . LEU A 1 183 ? 7.154 8.072 5.889 1.00 98.50 183 LEU A O 1
ATOM 1481 N N . LEU A 1 184 ? 7.493 5.913 5.405 1.00 98.62 184 LEU A N 1
ATOM 1482 C CA . LEU A 1 184 ? 6.097 5.546 5.643 1.00 98.62 184 LEU A CA 1
ATOM 1483 C C . LEU A 1 184 ? 5.732 5.606 7.123 1.00 98.62 184 LEU A C 1
ATOM 1485 O O . LEU A 1 184 ? 4.646 6.078 7.446 1.00 98.62 184 LEU A O 1
ATOM 1489 N N . MET A 1 185 ? 6.621 5.145 8.008 1.00 98.75 185 MET A N 1
ATOM 1490 C CA . MET A 1 185 ? 6.415 5.265 9.453 1.00 98.75 185 MET A CA 1
ATOM 1491 C C . MET A 1 185 ? 6.281 6.738 9.852 1.00 98.75 185 MET A C 1
ATOM 1493 O O . MET A 1 185 ? 5.315 7.076 10.527 1.00 98.75 185 MET A O 1
ATOM 1497 N N . ASP A 1 186 ? 7.148 7.619 9.341 1.00 98.38 186 ASP A N 1
ATOM 1498 C CA . ASP A 1 186 ? 7.066 9.064 9.593 1.00 98.38 186 ASP A CA 1
ATOM 1499 C C . ASP A 1 186 ? 5.729 9.673 9.115 1.00 98.38 186 ASP A C 1
ATOM 1501 O O . ASP A 1 186 ? 5.164 10.539 9.788 1.00 98.38 186 ASP A O 1
ATOM 1505 N N . LEU A 1 187 ? 5.185 9.220 7.974 1.00 97.06 187 LEU A N 1
ATOM 1506 C CA . LEU A 1 187 ? 3.852 9.636 7.515 1.00 97.06 187 LEU A CA 1
ATOM 1507 C C . LEU A 1 187 ? 2.732 9.152 8.446 1.00 97.06 187 LEU A C 1
ATOM 1509 O O . LEU A 1 187 ? 1.817 9.923 8.752 1.00 97.06 187 LEU A O 1
ATOM 1513 N N . TYR A 1 188 ? 2.791 7.883 8.861 1.00 98.50 188 TYR A N 1
ATOM 1514 C CA . TYR A 1 188 ? 1.772 7.249 9.699 1.00 98.50 188 TYR A CA 1
ATOM 1515 C C . TYR A 1 188 ? 1.756 7.843 11.108 1.00 98.50 188 TYR A C 1
ATOM 1517 O O . TYR A 1 188 ? 0.687 8.178 11.608 1.00 98.50 188 TYR A O 1
ATOM 1525 N N . ASP A 1 189 ? 2.925 8.088 11.700 1.00 98.38 189 ASP A N 1
ATOM 1526 C CA . ASP A 1 189 ? 3.066 8.686 13.034 1.00 98.38 189 ASP A CA 1
ATOM 1527 C C . ASP A 1 189 ? 2.509 10.126 13.108 1.00 98.38 189 ASP A C 1
ATOM 1529 O O . ASP A 1 189 ? 2.363 10.694 14.192 1.00 98.38 189 ASP A O 1
ATOM 1533 N N . GLY A 1 190 ? 2.178 10.733 11.963 1.00 97.50 190 GLY A N 1
ATOM 1534 C CA . GLY A 1 190 ? 1.556 12.050 11.881 1.00 97.50 190 GLY A CA 1
ATOM 1535 C C . GLY A 1 190 ? 0.032 12.081 12.051 1.00 97.50 190 GLY A C 1
ATOM 1536 O O . GLY A 1 190 ? -0.515 13.185 12.089 1.00 97.50 190 GLY A O 1
ATOM 1537 N N . ARG A 1 191 ? -0.671 10.935 12.082 1.00 98.06 191 ARG A N 1
ATOM 1538 C CA . ARG A 1 191 ? -2.145 10.871 12.186 1.00 98.06 191 ARG A CA 1
ATOM 1539 C C . ARG A 1 191 ? -2.596 9.835 13.210 1.00 98.06 191 ARG A C 1
ATOM 1541 O O . ARG A 1 191 ? -2.185 8.685 13.154 1.00 98.06 191 ARG A O 1
ATOM 1548 N N . ASP A 1 192 ? -3.544 10.219 14.062 1.00 97.81 192 ASP A N 1
ATOM 1549 C CA . ASP A 1 192 ? -4.078 9.352 15.126 1.00 97.81 192 ASP A CA 1
ATOM 1550 C C . ASP A 1 192 ? -4.881 8.145 14.595 1.00 97.81 192 ASP A C 1
ATOM 1552 O O . ASP A 1 192 ? -5.118 7.180 15.323 1.00 97.81 192 ASP A O 1
ATOM 1556 N N . ASN A 1 193 ? -5.333 8.198 13.339 1.00 98.50 193 ASN A N 1
ATOM 1557 C CA . ASN A 1 193 ? -6.117 7.142 12.703 1.00 98.50 193 ASN A CA 1
ATOM 1558 C C . ASN A 1 193 ? -5.315 6.266 11.723 1.00 98.50 193 ASN A C 1
ATOM 1560 O O . ASN A 1 193 ? -5.898 5.402 11.059 1.00 98.50 193 ASN A O 1
ATOM 1564 N N . LEU A 1 194 ? -3.994 6.458 11.669 1.00 98.81 194 LEU A N 1
ATOM 1565 C CA . LEU A 1 194 ? -3.047 5.612 10.953 1.00 98.81 194 LEU A CA 1
ATOM 1566 C C . LEU A 1 194 ? -2.234 4.767 11.937 1.00 98.81 194 LEU A C 1
ATOM 1568 O O . LEU A 1 194 ? -1.783 5.266 12.962 1.00 98.81 194 LEU A O 1
ATOM 1572 N N . ALA A 1 195 ? -1.991 3.497 11.609 1.00 98.81 195 ALA A N 1
ATOM 1573 C CA . ALA A 1 195 ? -0.981 2.709 12.319 1.00 98.81 195 ALA A CA 1
ATOM 1574 C C . ALA A 1 195 ? -0.359 1.597 11.486 1.00 98.81 195 ALA A C 1
ATOM 1576 O O . ALA A 1 195 ? -0.914 1.137 10.486 1.00 98.81 195 ALA A O 1
ATOM 1577 N N . TYR A 1 196 ? 0.802 1.133 11.936 1.00 98.88 196 TYR A N 1
ATOM 1578 C CA . TYR A 1 196 ? 1.513 0.022 11.324 1.00 98.88 196 TYR A CA 1
ATOM 1579 C C . TYR A 1 196 ? 1.782 -1.117 12.307 1.00 98.88 196 TYR A C 1
ATOM 1581 O O . TYR A 1 196 ? 2.054 -0.900 13.483 1.00 98.88 196 TYR A O 1
ATOM 1589 N N . TYR A 1 197 ? 1.768 -2.348 11.802 1.00 98.81 197 TYR A N 1
ATOM 1590 C CA . TYR A 1 197 ? 2.244 -3.537 12.506 1.00 98.81 197 TYR A CA 1
ATOM 1591 C C . TYR A 1 197 ? 3.323 -4.221 11.675 1.00 98.81 197 TYR A C 1
ATOM 1593 O O . TYR A 1 197 ? 3.021 -4.914 10.697 1.00 98.81 197 TYR A O 1
ATOM 1601 N N . LEU A 1 198 ? 4.584 -3.996 12.040 1.00 98.75 198 LEU A N 1
ATOM 1602 C CA . LEU A 1 198 ? 5.747 -4.367 11.239 1.00 98.75 198 LEU A CA 1
ATOM 1603 C C . LEU A 1 198 ? 6.593 -5.439 11.940 1.00 98.75 198 LEU A C 1
ATOM 1605 O O . LEU A 1 198 ? 7.594 -5.111 12.583 1.00 98.75 198 LEU A O 1
ATOM 1609 N N . PRO A 1 199 ? 6.213 -6.728 11.861 1.00 98.19 199 PRO A N 1
ATOM 1610 C CA . PRO A 1 199 ? 7.038 -7.805 12.388 1.00 98.19 199 PRO A CA 1
ATOM 1611 C C . PRO A 1 199 ? 8.358 -7.921 11.621 1.00 98.19 199 PRO A C 1
ATOM 1613 O O . PRO A 1 199 ? 8.456 -7.589 10.440 1.00 98.19 199 PRO A O 1
ATOM 1616 N N . TYR A 1 200 ? 9.405 -8.422 12.273 1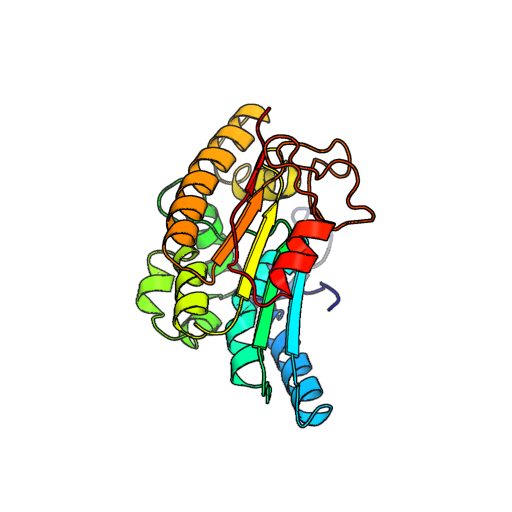.00 98.12 200 TYR A N 1
ATOM 1617 C CA . TYR A 1 200 ? 10.729 -8.418 11.652 1.00 98.12 200 TYR A CA 1
ATOM 1618 C C . TYR A 1 200 ? 10.866 -9.457 10.530 1.00 98.12 200 TYR A C 1
ATOM 1620 O O . TYR A 1 200 ? 11.176 -9.119 9.386 1.00 98.12 200 TYR A O 1
ATOM 1628 N N . TYR A 1 201 ? 10.624 -10.736 10.834 1.00 97.12 201 TYR A N 1
ATOM 1629 C CA . TYR A 1 201 ? 10.854 -11.839 9.899 1.00 97.12 201 TYR A CA 1
ATOM 1630 C C . TYR A 1 201 ? 9.955 -13.049 10.165 1.00 97.12 201 TYR A C 1
ATOM 1632 O O . TYR A 1 201 ? 9.732 -13.427 11.312 1.00 97.12 201 TYR A O 1
ATOM 1640 N N . ARG A 1 202 ? 9.560 -13.734 9.083 1.00 94.38 202 ARG A N 1
ATOM 1641 C CA . ARG A 1 202 ? 8.940 -15.063 9.112 1.00 94.38 202 ARG A CA 1
ATOM 1642 C C . ARG A 1 202 ? 9.494 -15.924 7.983 1.00 94.38 202 ARG A C 1
ATOM 1644 O O . ARG A 1 202 ? 9.553 -15.501 6.837 1.00 94.38 202 ARG A O 1
ATOM 1651 N N . PHE A 1 203 ? 9.804 -17.189 8.267 1.00 92.94 203 PHE A N 1
ATOM 1652 C CA . PHE A 1 203 ? 10.313 -18.114 7.242 1.00 92.94 203 PHE A CA 1
ATOM 1653 C C . PHE A 1 203 ? 9.304 -18.421 6.119 1.00 92.94 203 PHE A C 1
ATOM 1655 O O . PHE A 1 203 ? 9.680 -18.656 4.973 1.00 92.94 203 PHE A O 1
ATOM 1662 N N . PHE A 1 204 ? 8.014 -18.448 6.442 1.00 93.31 204 PHE A N 1
ATOM 1663 C CA . PHE A 1 204 ? 6.953 -18.757 5.490 1.00 93.31 204 PHE A CA 1
ATOM 1664 C C . PHE A 1 204 ? 6.717 -17.613 4.489 1.00 93.31 204 PHE A C 1
ATOM 1666 O O . PHE A 1 204 ? 6.586 -16.452 4.883 1.00 93.31 204 PHE A O 1
ATOM 1673 N N . ASN A 1 205 ? 6.589 -17.992 3.211 1.00 93.81 205 ASN A N 1
ATOM 1674 C CA . ASN A 1 205 ? 6.252 -17.124 2.079 1.00 93.81 205 ASN A CA 1
ATOM 1675 C C . ASN A 1 205 ? 7.213 -15.939 1.881 1.00 93.81 205 ASN A C 1
ATOM 1677 O O . ASN A 1 205 ? 6.765 -14.862 1.524 1.00 93.81 205 ASN A O 1
ATOM 1681 N N . ASP A 1 206 ? 8.514 -16.105 2.150 1.00 95.94 206 ASP A N 1
ATOM 1682 C CA . ASP A 1 206 ? 9.506 -15.015 2.053 1.00 95.94 206 ASP A CA 1
ATOM 1683 C C . ASP A 1 206 ? 9.153 -13.784 2.914 1.00 95.94 206 ASP A C 1
ATOM 1685 O O . ASP A 1 206 ? 9.383 -12.639 2.525 1.00 95.94 206 ASP A O 1
ATOM 1689 N N . SER A 1 207 ? 8.568 -14.035 4.090 1.00 96.62 207 SER A N 1
ATOM 1690 C CA . SER A 1 207 ? 7.957 -13.030 4.971 1.00 96.62 207 SER A CA 1
ATOM 1691 C C . SER A 1 207 ? 6.848 -12.203 4.305 1.00 96.62 207 SER A C 1
ATOM 1693 O O . SER A 1 207 ? 6.520 -11.125 4.774 1.00 96.62 207 SER A O 1
ATOM 1695 N N . HIS A 1 208 ? 6.248 -12.675 3.216 1.00 97.44 208 HIS A N 1
ATOM 1696 C CA . HIS A 1 208 ? 5.225 -11.925 2.503 1.00 97.44 208 HIS A CA 1
ATOM 1697 C C . HIS A 1 208 ? 3.820 -12.244 3.025 1.00 97.44 208 HIS A C 1
ATOM 1699 O O . HIS A 1 208 ? 3.435 -13.418 3.133 1.00 97.44 208 HIS A O 1
ATOM 1705 N N . CYS A 1 209 ? 3.074 -11.178 3.314 1.00 95.69 209 CYS A N 1
ATOM 1706 C CA . CYS A 1 209 ? 1.752 -11.108 3.931 1.00 95.69 209 CYS A CA 1
ATOM 1707 C C . CYS A 1 209 ? 1.642 -11.719 5.332 1.00 95.69 209 CYS A C 1
ATOM 1709 O O . CYS A 1 209 ? 1.713 -12.939 5.519 1.00 95.69 209 CYS A O 1
ATOM 1711 N N . SER A 1 210 ? 1.367 -10.877 6.318 1.00 93.50 210 SER A N 1
ATOM 1712 C CA . SER A 1 210 ? 1.206 -11.221 7.731 1.00 93.50 210 SER A CA 1
ATOM 1713 C C . SER A 1 210 ? -0.018 -12.091 8.006 1.00 93.50 210 SER A C 1
ATOM 1715 O O . SER A 1 210 ? 0.003 -12.897 8.935 1.00 93.50 210 SER A O 1
ATOM 1717 N N . THR A 1 211 ? -1.059 -12.010 7.174 1.00 93.00 211 THR A N 1
ATOM 1718 C CA . THR A 1 211 ? -2.343 -12.687 7.428 1.00 93.00 211 THR A CA 1
ATOM 1719 C C . THR A 1 211 ? -2.551 -13.982 6.634 1.00 93.00 211 THR A C 1
ATOM 1721 O O . THR A 1 211 ? -3.550 -14.680 6.822 1.00 93.00 211 THR A O 1
ATOM 1724 N N . LEU A 1 212 ? -1.605 -14.364 5.764 1.00 89.50 212 LEU A N 1
ATOM 1725 C CA . LEU A 1 212 ? -1.728 -15.584 4.961 1.00 89.50 212 LEU A CA 1
ATOM 1726 C C . LEU A 1 212 ? -1.585 -16.859 5.802 1.00 89.50 212 LEU A C 1
ATOM 1728 O O . LEU A 1 212 ? -0.519 -17.138 6.348 1.00 89.50 212 LEU A O 1
ATOM 1732 N N . ILE A 1 213 ? -2.632 -17.696 5.777 1.00 86.06 213 ILE A N 1
ATOM 1733 C CA . ILE A 1 213 ? -2.738 -19.047 6.370 1.00 86.06 213 ILE A CA 1
ATOM 1734 C C . ILE A 1 213 ? -2.689 -19.073 7.906 1.00 86.06 213 ILE A C 1
ATOM 1736 O O . ILE A 1 213 ? -3.465 -19.803 8.522 1.00 86.06 213 ILE A O 1
ATOM 1740 N N . THR A 1 214 ? -1.777 -18.331 8.529 1.00 88.44 214 THR A N 1
ATOM 1741 C CA . THR A 1 214 ? -1.540 -18.319 9.973 1.00 88.44 214 THR A CA 1
ATOM 1742 C C . THR A 1 214 ? -0.876 -17.015 10.419 1.00 88.44 214 THR A C 1
ATOM 1744 O O . THR A 1 214 ? -0.095 -16.432 9.670 1.00 88.44 214 THR A O 1
ATOM 1747 N N . TYR A 1 215 ? -1.134 -16.610 11.666 1.00 92.88 215 TYR A N 1
ATOM 1748 C CA . TYR A 1 215 ? -0.417 -15.522 12.352 1.00 92.88 215 TYR A CA 1
ATOM 1749 C C . TYR A 1 215 ? 0.873 -15.993 13.042 1.00 92.88 215 TYR A C 1
ATOM 1751 O O . TYR A 1 215 ? 1.607 -15.190 13.603 1.00 92.88 215 TYR A O 1
ATOM 1759 N N . LEU A 1 216 ? 1.167 -17.298 13.030 1.00 91.12 216 LEU A N 1
ATOM 1760 C CA . LEU A 1 216 ? 2.385 -17.812 13.658 1.00 91.12 216 LEU A CA 1
ATOM 1761 C C . LEU A 1 216 ? 3.637 -17.227 12.997 1.00 91.12 216 LEU A C 1
ATOM 1763 O O . LEU A 1 216 ? 3.803 -17.309 11.774 1.00 91.12 216 LEU A O 1
ATOM 1767 N N . GLY A 1 217 ? 4.546 -16.716 13.825 1.00 91.81 217 GLY A N 1
ATOM 1768 C CA . GLY A 1 217 ? 5.801 -16.117 13.382 1.00 91.81 217 GLY A CA 1
ATOM 1769 C C . GLY A 1 217 ? 5.660 -14.673 12.910 1.00 91.81 217 GLY A C 1
ATOM 1770 O O . GLY A 1 217 ? 6.592 -14.166 12.297 1.00 91.81 217 GLY A O 1
ATOM 1771 N N . SER A 1 218 ? 4.509 -14.032 13.125 1.00 95.38 218 SER A N 1
ATOM 1772 C CA . SER A 1 218 ? 4.329 -12.597 12.898 1.00 95.38 218 SER A CA 1
ATOM 1773 C C . SER A 1 218 ? 4.282 -11.806 14.203 1.00 95.38 218 SER A C 1
ATOM 1775 O O . SER A 1 218 ? 3.831 -10.674 14.175 1.00 95.38 218 SER A O 1
ATOM 1777 N N . GLU A 1 219 ? 4.643 -12.393 15.343 1.00 96.12 219 GLU A N 1
ATOM 1778 C CA . GLU A 1 219 ? 4.610 -11.723 16.642 1.00 96.12 219 GLU A CA 1
ATOM 1779 C C . GLU A 1 219 ? 5.714 -10.654 16.753 1.00 96.12 219 GLU A C 1
ATOM 1781 O O . GLU A 1 219 ? 6.766 -10.768 16.122 1.00 96.12 219 GLU A O 1
ATOM 1786 N N . ILE A 1 220 ? 5.493 -9.641 17.598 1.00 97.81 220 ILE A N 1
ATOM 1787 C CA . ILE A 1 220 ? 6.484 -8.618 17.969 1.00 97.81 220 ILE A CA 1
ATOM 1788 C C . ILE A 1 220 ? 6.762 -8.760 19.474 1.00 97.81 220 ILE A C 1
ATOM 1790 O O . ILE A 1 220 ? 6.069 -8.140 20.292 1.00 97.81 220 ILE A O 1
ATOM 1794 N N . PRO A 1 221 ? 7.735 -9.604 19.874 1.00 93.81 221 PRO A N 1
ATOM 1795 C CA . PRO A 1 221 ? 8.010 -9.900 21.280 1.00 93.81 221 PRO A CA 1
ATOM 1796 C C . PRO A 1 221 ? 8.362 -8.669 22.121 1.00 93.81 221 PRO A C 1
ATOM 1798 O O . PRO A 1 221 ? 8.066 -8.636 23.312 1.00 93.81 221 PRO A O 1
ATOM 1801 N N . GLU A 1 222 ? 8.972 -7.650 21.516 1.00 94.62 222 GLU A N 1
ATOM 1802 C CA . GLU A 1 222 ? 9.383 -6.404 22.170 1.00 94.62 222 GLU A CA 1
ATOM 1803 C C . GLU A 1 222 ? 8.203 -5.610 22.736 1.00 94.62 222 GLU A C 1
ATOM 1805 O O . GLU A 1 222 ? 8.378 -4.836 23.677 1.00 94.62 222 GLU A O 1
ATOM 1810 N N . SER A 1 223 ? 7.008 -5.819 22.179 1.00 95.44 223 SER A N 1
ATOM 1811 C CA . SER A 1 223 ? 5.769 -5.149 22.583 1.00 95.44 223 SER A CA 1
ATOM 1812 C C . SER A 1 223 ? 4.709 -6.103 23.141 1.00 95.44 223 SER A C 1
ATOM 1814 O O . SER A 1 223 ? 3.608 -5.657 23.448 1.00 95.44 223 SER A O 1
ATOM 1816 N N . ASP A 1 224 ? 5.027 -7.398 23.282 1.00 95.38 224 ASP A N 1
ATOM 1817 C CA . ASP A 1 224 ? 4.064 -8.463 23.617 1.00 95.38 224 ASP A CA 1
ATOM 1818 C C . ASP A 1 224 ? 2.821 -8.458 22.697 1.00 95.38 224 ASP A C 1
ATOM 1820 O O . ASP A 1 224 ? 1.715 -8.810 23.107 1.00 95.38 224 ASP A O 1
ATOM 1824 N N . MET A 1 225 ? 2.995 -8.033 21.436 1.00 97.50 225 MET A N 1
ATOM 1825 C CA . MET A 1 225 ? 1.896 -7.872 20.485 1.00 97.50 225 MET A CA 1
ATOM 1826 C C . MET A 1 225 ? 1.883 -8.983 19.436 1.00 97.50 225 MET A C 1
ATOM 1828 O O . MET A 1 225 ? 2.905 -9.342 18.844 1.00 97.50 225 MET A O 1
ATOM 1832 N N . THR A 1 226 ? 0.688 -9.489 19.146 1.00 97.62 226 THR A N 1
ATOM 1833 C CA . THR A 1 226 ? 0.440 -10.476 18.086 1.00 97.62 226 THR A CA 1
ATOM 1834 C C . THR A 1 226 ? -0.376 -9.846 16.964 1.00 97.62 226 THR A C 1
ATOM 1836 O O . THR A 1 226 ? -1.132 -8.911 17.210 1.00 97.62 226 THR A O 1
ATOM 1839 N N . MET A 1 227 ? -0.306 -10.401 15.751 1.00 97.06 227 MET A N 1
ATOM 1840 C CA . MET A 1 227 ? -1.146 -9.940 14.635 1.00 97.06 227 MET A CA 1
ATOM 1841 C C . MET A 1 227 ? -2.641 -10.005 14.977 1.00 97.06 227 MET A C 1
ATOM 1843 O O . MET A 1 227 ? -3.392 -9.110 14.614 1.00 97.06 227 MET A O 1
ATOM 1847 N N . GLY A 1 228 ? -3.079 -11.030 15.718 1.00 97.38 228 GLY A N 1
ATOM 1848 C CA . GLY A 1 228 ? -4.461 -11.118 16.199 1.00 97.38 228 GLY A CA 1
ATOM 1849 C C . GLY A 1 228 ? -4.817 -9.987 17.164 1.00 97.38 228 GLY A C 1
ATOM 1850 O O . GLY A 1 228 ? -5.844 -9.348 16.982 1.00 97.38 228 GLY A O 1
ATOM 1851 N N . GLY A 1 229 ? -3.934 -9.691 18.123 1.00 97.94 229 GLY A N 1
ATOM 1852 C CA . GLY A 1 229 ? -4.112 -8.569 19.048 1.00 97.94 229 GLY A CA 1
ATOM 1853 C C . GLY A 1 229 ? -4.157 -7.214 18.341 1.00 97.94 229 GLY A C 1
ATOM 1854 O O . GLY A 1 229 ? -5.004 -6.394 18.668 1.00 97.94 229 GLY A O 1
ATOM 1855 N N . PHE A 1 230 ? -3.324 -7.006 17.319 1.00 98.38 230 PHE A N 1
ATOM 1856 C CA . PHE A 1 230 ? -3.357 -5.786 16.510 1.00 98.38 230 PHE A CA 1
ATOM 1857 C C . PHE A 1 230 ? -4.645 -5.663 15.679 1.00 98.38 230 PHE A C 1
ATOM 1859 O O . PHE A 1 230 ? -5.199 -4.575 15.555 1.00 98.38 230 PHE A O 1
ATOM 1866 N N . VAL A 1 231 ? -5.166 -6.772 15.137 1.00 97.88 231 VAL A N 1
ATOM 1867 C CA . VAL A 1 231 ? -6.479 -6.777 14.464 1.00 97.88 231 VAL A CA 1
ATOM 1868 C C . VAL A 1 231 ? -7.602 -6.458 15.455 1.00 97.88 231 VAL A C 1
ATOM 1870 O O . VAL A 1 231 ? -8.479 -5.661 15.135 1.00 97.88 231 VAL A O 1
ATOM 1873 N N . ASP A 1 232 ? -7.574 -7.036 16.657 1.00 98.00 232 ASP A N 1
ATOM 1874 C CA . ASP A 1 232 ? -8.546 -6.716 17.708 1.00 98.00 232 ASP A CA 1
ATOM 1875 C C . ASP A 1 232 ? -8.465 -5.232 18.104 1.00 98.00 232 ASP A C 1
ATOM 1877 O O . ASP A 1 232 ? -9.493 -4.577 18.283 1.00 98.00 232 ASP A O 1
ATOM 1881 N N . GLU A 1 233 ? -7.251 -4.677 18.180 1.00 98.06 233 GLU A N 1
ATOM 1882 C CA . GLU A 1 233 ? -7.035 -3.255 18.420 1.00 98.06 233 GLU A CA 1
ATOM 1883 C C . GLU A 1 233 ? -7.623 -2.404 17.297 1.00 98.06 233 GLU A C 1
ATOM 1885 O O . GLU A 1 233 ? -8.375 -1.486 17.612 1.0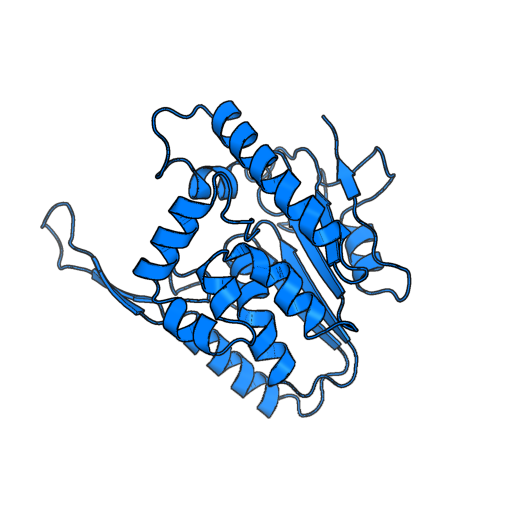0 98.06 233 GLU A O 1
ATOM 1890 N N . LEU A 1 234 ? -7.380 -2.739 16.023 1.00 98.38 234 LEU A N 1
ATOM 1891 C CA . LEU A 1 234 ? -7.930 -2.039 14.857 1.00 98.38 234 LEU A CA 1
ATOM 1892 C C . LEU A 1 234 ? -9.457 -1.896 14.924 1.00 98.38 234 LEU A C 1
ATOM 1894 O O . LEU A 1 234 ? -9.983 -0.841 14.577 1.00 98.38 234 LEU A O 1
ATOM 1898 N N . PHE A 1 235 ? -10.166 -2.922 15.399 1.00 98.12 235 PHE A N 1
ATOM 1899 C CA . PHE A 1 235 ? -11.630 -2.912 15.513 1.00 98.12 235 PHE A CA 1
ATOM 1900 C C . PHE A 1 235 ? -12.168 -2.332 16.828 1.00 98.12 235 PHE A C 1
ATOM 1902 O O . PHE A 1 235 ? -13.381 -2.230 16.998 1.00 98.12 235 PHE A O 1
ATOM 1909 N N . SER A 1 236 ? -11.301 -1.941 17.759 1.00 97.00 236 SER A N 1
ATOM 1910 C CA . SER A 1 236 ? -11.715 -1.418 19.064 1.00 97.00 236 SER A CA 1
ATOM 1911 C C . SER A 1 236 ? -12.095 0.076 19.023 1.00 97.00 236 SER A C 1
ATOM 1913 O O . SER A 1 236 ? -12.133 0.710 17.963 1.00 97.00 236 SER A O 1
ATOM 1915 N N . ASP A 1 237 ? -12.359 0.655 20.194 1.00 94.44 237 ASP A N 1
ATOM 1916 C CA . ASP A 1 237 ? -12.442 2.111 20.399 1.00 94.44 237 ASP A CA 1
ATOM 1917 C C . ASP A 1 237 ? -11.221 2.670 21.148 1.00 94.44 237 ASP A C 1
ATOM 1919 O O . ASP A 1 237 ? -11.162 3.864 21.439 1.00 94.44 237 ASP A O 1
ATOM 1923 N N . GLU A 1 238 ? -10.246 1.818 21.469 1.00 95.38 238 GLU A N 1
ATOM 1924 C CA . GLU A 1 238 ? -8.986 2.260 22.062 1.00 95.38 238 GLU A CA 1
ATOM 1925 C C . GLU A 1 238 ? -8.120 2.962 21.002 1.00 95.38 238 GLU A C 1
ATOM 1927 O O . GLU A 1 238 ? -8.264 2.664 19.806 1.00 95.38 238 GLU A O 1
ATOM 1932 N N . PRO A 1 239 ? -7.215 3.874 21.412 1.00 95.88 239 PRO A N 1
ATOM 1933 C CA . PRO A 1 239 ? -6.273 4.514 20.498 1.00 95.88 239 PRO A CA 1
ATOM 1934 C C . PRO A 1 239 ? -5.548 3.488 19.624 1.00 95.88 239 PRO A C 1
ATOM 1936 O O . PRO A 1 239 ? -5.132 2.440 20.114 1.00 95.88 239 PRO A O 1
ATOM 1939 N N . LEU A 1 240 ? -5.419 3.786 18.331 1.00 96.88 240 LEU A N 1
ATOM 1940 C CA . LEU A 1 240 ? -4.691 2.940 17.394 1.00 96.88 240 LEU A CA 1
ATOM 1941 C C . LEU A 1 240 ? -3.188 3.185 17.558 1.00 96.88 240 LEU A C 1
ATOM 1943 O O . LEU A 1 240 ? -2.737 4.322 17.456 1.00 96.88 240 LEU A O 1
ATOM 1947 N N . MET A 1 241 ? -2.426 2.128 17.820 1.00 98.00 241 MET A N 1
ATOM 1948 C CA . MET A 1 241 ? -1.000 2.202 18.107 1.00 98.00 241 MET A CA 1
ATOM 1949 C C . MET A 1 241 ? -0.181 1.479 17.041 1.00 98.00 241 MET A C 1
ATOM 1951 O O . MET A 1 241 ? -0.586 0.458 16.487 1.00 98.00 241 MET A O 1
ATOM 1955 N N . SER A 1 242 ? 1.016 1.998 16.785 1.00 98.62 242 SER A N 1
ATOM 1956 C CA . SER A 1 242 ? 1.977 1.391 15.869 1.00 98.62 242 SER A CA 1
ATOM 1957 C C . SER A 1 242 ? 2.974 0.481 16.591 1.00 98.62 242 SER A C 1
ATOM 1959 O O . SER A 1 242 ? 3.409 0.762 17.711 1.00 98.62 242 SER A O 1
ATOM 1961 N N . TYR A 1 243 ? 3.380 -0.600 15.923 1.00 98.62 243 TYR A N 1
ATOM 1962 C CA . TYR A 1 243 ? 4.267 -1.633 16.450 1.00 98.62 243 TYR A CA 1
ATOM 1963 C C . TYR A 1 243 ? 5.356 -1.998 15.439 1.00 98.62 243 TYR A C 1
ATOM 1965 O O . TYR A 1 243 ? 5.071 -2.304 14.280 1.00 98.62 243 TYR A O 1
ATOM 1973 N N . LEU A 1 244 ? 6.606 -2.033 15.900 1.00 98.44 244 LEU A N 1
ATOM 1974 C CA . LEU A 1 244 ? 7.787 -2.359 15.099 1.00 98.44 244 LEU A CA 1
ATOM 1975 C C . LEU A 1 244 ? 8.596 -3.472 15.776 1.00 98.44 244 LEU A C 1
ATOM 1977 O O . LEU A 1 244 ? 8.964 -3.349 16.944 1.00 98.44 244 LEU A O 1
ATOM 1981 N N . GLY A 1 245 ? 8.880 -4.543 15.036 1.00 96.69 245 GLY A N 1
ATOM 1982 C CA . GLY A 1 245 ? 9.721 -5.654 15.480 1.00 96.69 245 GLY A CA 1
ATOM 1983 C C . GLY A 1 245 ? 11.188 -5.486 15.102 1.00 96.69 245 GLY A C 1
ATOM 1984 O O . GLY A 1 245 ? 11.514 -5.005 14.013 1.00 96.69 245 GLY A O 1
ATOM 1985 N N . GLY A 1 246 ? 12.074 -5.911 16.004 1.00 92.06 246 GLY A N 1
ATOM 1986 C CA . GLY A 1 246 ? 13.518 -5.915 15.805 1.00 92.06 246 GLY A CA 1
ATOM 1987 C C . GLY A 1 246 ? 14.081 -7.283 15.383 1.00 92.06 246 GLY A C 1
ATOM 1988 O O . GLY A 1 246 ? 13.366 -8.287 15.398 1.00 92.06 246 GLY A O 1
ATOM 1989 N N . PRO A 1 247 ? 15.362 -7.321 14.967 1.00 84.31 247 PRO A N 1
ATOM 1990 C CA . PRO A 1 247 ? 16.109 -8.554 14.703 1.00 84.31 247 PRO A CA 1
ATOM 1991 C C . PRO A 1 247 ? 16.379 -9.418 15.942 1.00 84.31 247 PRO A C 1
ATOM 1993 O O . PRO A 1 247 ? 16.587 -8.851 17.040 1.00 84.31 247 PRO A O 1
#

Mean predicted aligned error: 3.13 Å

Sequence (247 aa):
IPYCTGDVHTGNAAATYADPDMQDPDLEYQHAGHNNMMAVTDWLDWRFPEIPEMFLTGCSAGGAGSLVNYYFLRSQLNVTGRGYLLNDSGPIFPSELHSGPLHSKIRESWSLDSILMLLPEFAELQDDFGTINTLIADEFPEDRLAITYFIRDYNYSRYSYENFYDNLSKDDVHALWWDDTQLLMDLYDGRDNLAYYLPYYRFFNDSHCSTLITYLGSEIPESDMTMGGFVDELFSDEPLMSYLGGP

pLDDT: mean 96.39, std 2.72, range [84.31, 98.88]

Solvent-accessible surface area (backbone atoms only — not comparable to full-atom values): 13292 Å² total; per-residue (Å²): 129,90,89,84,28,94,31,41,49,50,4,62,30,77,47,75,45,73,43,92,82,69,81,56,78,58,46,75,44,60,18,41,16,34,61,53,50,50,56,50,43,55,50,47,36,75,72,36,79,63,32,62,61,45,80,45,61,25,54,35,53,39,3,36,21,33,62,73,45,39,61,62,48,63,70,68,35,50,56,76,56,44,44,36,38,43,25,19,32,21,85,67,42,46,29,87,69,64,42,31,67,44,53,55,52,49,34,68,72,18,34,30,62,80,53,46,67,74,45,81,69,36,71,56,43,70,78,24,61,18,50,51,63,54,52,55,42,68,75,38,65,83,26,39,41,34,38,32,31,30,66,49,27,54,56,57,36,41,68,49,36,62,89,78,44,83,91,68,50,77,67,53,39,38,50,51,43,48,57,34,47,52,54,39,49,61,58,30,77,71,39,76,38,32,28,39,45,29,20,28,62,34,86,64,68,48,17,42,32,55,76,62,98,46,53,81,62,39,51,21,78,95,73,78,42,37,55,66,56,53,51,55,44,67,74,48,90,59,86,56,70,66,46,79,33,70,135